Protein AF-A0A357BW23-F1 (afdb_monomer)

Secondary structure (DSSP, 8-state):
-------PPP-HHHHHHHHHHHHHHHHHHHHHHHHHHHHHHHHHHHHHHHHHHHHHHHHHTTS----PPTT-S-EEEEEEEE-TT--EEEEEEEEETTTEEEEEEEEE-TTS-EEEEEEE--SS-EEEEEEEE-TT--EEEEEEEEETTTEEEEEEEEE-TT--EEEEEEE-SSSEEEEEEEEE-TT--EEEEEEEEETTTEEEEEEEEE-TT--EEEEEEE-SSSB-EEEEEEE-TTS-EEEEEEEEETTTEEEEEEEEE-TTS-EEEEEEE--SS-----EEEE-TTSPEEEE--

Nearest PDB structures (foldseek):
  7fh6-assembly1_A  TM=8.958E-01  e=2.322E-15  Cylindrospermum licheniforme UTEX B 2014
  7roo-assembly1_A  TM=8.899E-01  e=2.107E-15  Cylindrospermum licheniforme UTEX B 2014
  7fh7-assembly1_A  TM=8.720E-01  e=2.107E-15  Cylindrospermum licheniforme UTEX B 2014
  7fh8-assembly1_A  TM=8.671E-01  e=3.111E-15  Cylindrospermum licheniforme UTEX B 2014
  7ron-assembly1_A  TM=7.257E-01  e=1.104E-14  Cylindrospermum licheniforme UTEX B 2014

Sequence (297 aa):
MLTTGKIEKLDYKNLIWFYSSHMQAAIKYLMKSMNLILIAFLMITLNISMFFQSLALAQDSAEGVVKKDEGVPWDKPTDVAIDPSGDVYVTGFSYSNATGYDYVTIKYDANGNELWIRRYNNGAGDYAFALTLDSSDNVYVTGFSYSNSTGYDYVTIKYDTDGNELWVNRYNYGDNDRAVDINVDPSGNIYVAGFSYSNSTGYDCVTIKYDTDGNELWVNRYDHGDNDRVVSLAVDSSGNVYVTGFSYSNSTGYSYVTVKYDTYGDELLVNSYDSGENDRADDLGVASSDNICIGNM

Structure (mmCIF, N/CA/C/O backbone):
data_AF-A0A357BW23-F1
#
_entry.id   AF-A0A357BW23-F1
#
loop_
_atom_site.group_PDB
_atom_site.id
_atom_site.type_symbol
_atom_site.label_atom_id
_atom_site.label_alt_id
_atom_site.label_comp_id
_atom_site.label_asym_id
_atom_site.label_entity_id
_atom_site.label_seq_id
_atom_site.pdbx_PDB_ins_code
_atom_site.Cartn_x
_atom_site.Cartn_y
_atom_site.Cartn_z
_atom_site.occupancy
_atom_site.B_iso_or_equiv
_atom_site.auth_seq_id
_atom_site.auth_comp_id
_atom_site.auth_asym_id
_atom_site.auth_atom_id
_atom_site.pdbx_PDB_model_num
ATOM 1 N N . MET A 1 1 ? -30.896 87.637 94.620 1.00 39.16 1 MET A N 1
ATOM 2 C CA . MET A 1 1 ? -31.955 87.410 93.612 1.00 39.16 1 MET A CA 1
ATOM 3 C C . MET A 1 1 ? -31.491 86.278 92.706 1.00 39.16 1 MET A C 1
ATOM 5 O O . MET A 1 1 ? -30.353 86.367 92.281 1.00 39.16 1 MET A O 1
ATOM 9 N N . LEU A 1 2 ? -32.324 85.230 92.558 1.00 37.66 2 LEU A N 1
ATOM 10 C CA . LEU A 1 2 ? -32.436 84.202 91.486 1.00 37.66 2 LEU A CA 1
ATOM 11 C C . LEU A 1 2 ? -31.196 83.993 90.571 1.00 37.66 2 LEU A C 1
ATOM 13 O O . LEU A 1 2 ? -30.697 84.947 90.000 1.00 37.66 2 LEU A O 1
ATOM 17 N N . THR A 1 3 ? -30.668 82.801 90.282 1.00 38.50 3 THR A N 1
ATOM 18 C CA . THR A 1 3 ? -31.199 81.428 90.336 1.00 38.50 3 THR A CA 1
ATOM 19 C C . THR A 1 3 ? -30.040 80.448 90.142 1.00 38.50 3 THR A C 1
ATOM 21 O O . THR A 1 3 ? -29.093 80.720 89.410 1.00 38.50 3 THR A O 1
ATOM 24 N N . THR A 1 4 ? -30.148 79.286 90.772 1.00 48.53 4 THR A N 1
ATOM 25 C CA . THR A 1 4 ? -29.298 78.109 90.593 1.00 48.53 4 THR A CA 1
ATOM 26 C C . THR A 1 4 ? -29.453 77.516 89.185 1.00 48.53 4 THR A C 1
ATOM 28 O O . THR A 1 4 ? -30.494 76.956 88.851 1.00 48.53 4 THR A O 1
ATOM 31 N N . GLY A 1 5 ? -28.409 77.603 88.355 1.00 43.75 5 GLY A N 1
ATOM 32 C CA . GLY A 1 5 ? -28.297 76.840 87.107 1.00 43.75 5 GLY A CA 1
ATOM 33 C C . GLY A 1 5 ? -27.722 75.454 87.393 1.00 43.75 5 GLY A C 1
ATOM 34 O O . GLY A 1 5 ? -26.570 75.335 87.805 1.00 43.75 5 GLY A O 1
ATOM 35 N N . LYS A 1 6 ? -28.534 74.405 87.227 1.00 45.53 6 LYS A N 1
ATOM 36 C CA . LYS A 1 6 ? -28.099 73.005 87.326 1.00 45.53 6 LYS A CA 1
ATOM 37 C C . LYS A 1 6 ? -27.000 72.735 86.293 1.00 45.53 6 LYS A C 1
ATOM 39 O O . LYS A 1 6 ? -27.235 72.875 85.100 1.00 45.53 6 LYS A O 1
ATOM 44 N N . ILE A 1 7 ? -25.831 72.294 86.753 1.00 47.25 7 ILE A N 1
ATOM 45 C CA . ILE A 1 7 ? -24.844 71.625 85.901 1.00 47.25 7 ILE A CA 1
ATOM 46 C C . ILE A 1 7 ? -25.427 70.242 85.602 1.00 47.25 7 ILE A C 1
ATOM 48 O O . ILE A 1 7 ? -25.474 69.383 86.486 1.00 47.25 7 ILE A O 1
ATOM 52 N N . GLU A 1 8 ? -25.952 70.040 84.394 1.00 54.75 8 GLU A N 1
ATOM 53 C CA . GLU A 1 8 ? -26.360 68.711 83.949 1.00 54.75 8 GLU A CA 1
ATOM 54 C C . GLU A 1 8 ? -25.116 67.823 83.886 1.00 54.75 8 GLU A C 1
ATOM 56 O O . GLU A 1 8 ? -24.157 68.097 83.164 1.00 54.75 8 GLU A O 1
ATOM 61 N N . LYS A 1 9 ? -25.106 66.771 84.713 1.00 49.25 9 LYS A N 1
ATOM 62 C CA . LYS A 1 9 ? -24.115 65.700 84.624 1.00 49.25 9 LYS A CA 1
ATOM 63 C C . LYS A 1 9 ? -24.146 65.169 83.194 1.00 49.25 9 LYS A C 1
ATOM 65 O O . LYS A 1 9 ? -25.182 64.664 82.769 1.00 49.25 9 LYS A O 1
ATOM 70 N N . LEU A 1 10 ? -23.015 65.251 82.492 1.00 50.81 10 LEU A N 1
ATOM 71 C CA . LEU A 1 10 ? -22.807 64.525 81.242 1.00 50.81 10 LEU A CA 1
ATOM 72 C C . LEU A 1 10 ? -23.201 63.062 81.467 1.00 50.81 10 LEU A C 1
ATOM 74 O O . LEU A 1 10 ? -22.640 62.380 82.327 1.00 50.81 10 LEU A O 1
ATOM 78 N N . ASP A 1 11 ? -24.212 62.607 80.732 1.00 54.62 11 ASP A N 1
ATOM 79 C CA . ASP A 1 11 ? -24.715 61.247 80.842 1.00 54.62 11 ASP A CA 1
ATOM 80 C C . ASP A 1 11 ? -23.733 60.290 80.157 1.00 54.62 11 ASP A C 1
ATOM 82 O O . ASP A 1 11 ? -23.815 60.001 78.961 1.00 54.62 11 ASP A O 1
ATOM 86 N N . TYR A 1 12 ? -22.763 59.810 80.936 1.00 47.97 12 TYR A N 1
ATOM 87 C CA . TYR A 1 12 ? -21.748 58.857 80.495 1.00 47.97 12 TYR A CA 1
ATOM 88 C C . TYR A 1 12 ? -22.350 57.558 79.928 1.00 47.97 12 TYR A C 1
ATOM 90 O O . TYR A 1 12 ? -21.670 56.869 79.165 1.00 47.97 12 TYR A O 1
ATOM 98 N N . LYS A 1 13 ? -23.621 57.226 80.221 1.00 52.34 13 LYS A N 1
ATOM 99 C CA . LYS A 1 13 ? -24.291 56.072 79.602 1.00 52.34 13 LYS A CA 1
ATOM 100 C C . LYS A 1 13 ? -24.556 56.290 78.113 1.00 52.34 13 LYS A C 1
ATOM 102 O O . LYS A 1 13 ? -24.382 55.348 77.343 1.00 52.34 13 LYS A O 1
ATOM 107 N N . ASN A 1 14 ? -24.885 57.512 77.690 1.00 50.94 14 ASN A N 1
ATOM 108 C CA . ASN A 1 14 ? -25.140 57.813 76.278 1.00 50.94 14 ASN A CA 1
ATOM 109 C C . ASN A 1 14 ? -23.847 57.831 75.448 1.00 50.94 14 ASN A C 1
ATOM 111 O O . ASN A 1 14 ? -23.855 57.400 74.297 1.00 50.94 14 ASN A O 1
ATOM 115 N N . LEU A 1 15 ? -22.715 58.232 76.040 1.00 44.97 15 LEU A N 1
ATOM 116 C CA . LEU A 1 15 ? -21.415 58.225 75.358 1.00 44.97 15 LEU A CA 1
ATOM 117 C C . LEU A 1 15 ? -20.869 56.794 75.171 1.00 44.97 15 LEU A C 1
ATOM 119 O O . LEU A 1 15 ? -20.395 56.449 74.091 1.00 44.97 15 LEU A O 1
ATOM 123 N N . ILE A 1 16 ? -21.003 55.927 76.182 1.00 49.69 16 ILE A N 1
ATOM 124 C CA . ILE A 1 16 ? -20.600 54.509 76.099 1.00 49.69 16 ILE A CA 1
ATOM 125 C C . ILE A 1 16 ? -21.488 53.740 75.107 1.00 49.69 16 ILE A C 1
ATOM 127 O O . ILE A 1 16 ? -20.992 52.913 74.339 1.00 49.69 16 ILE A O 1
ATOM 131 N N . TRP A 1 17 ? -22.789 54.037 75.071 1.00 54.34 17 TRP A N 1
ATOM 132 C CA . TRP A 1 17 ? -23.725 53.422 74.127 1.00 54.34 17 TRP A CA 1
ATOM 133 C C . TRP A 1 17 ? -23.455 53.844 72.672 1.00 54.34 17 TRP A C 1
ATOM 135 O O . TRP A 1 17 ? -23.501 53.010 71.762 1.00 54.34 17 TRP A O 1
ATOM 145 N N . PHE A 1 18 ? -23.083 55.109 72.446 1.00 50.69 18 PHE A N 1
ATOM 146 C CA . PHE A 1 18 ? -22.717 55.618 71.122 1.00 50.69 18 PHE A CA 1
ATOM 147 C C . PHE A 1 18 ? -21.421 54.983 70.584 1.00 50.69 18 PHE A C 1
ATOM 149 O O . PHE A 1 18 ? -21.400 54.519 69.446 1.00 50.69 18 PHE A O 1
ATOM 156 N N . TYR A 1 19 ? -20.365 54.859 71.398 1.00 45.78 19 TYR A N 1
ATOM 157 C CA . TYR A 1 19 ? -19.121 54.193 70.971 1.00 45.78 19 TYR A CA 1
ATOM 158 C C . TYR A 1 19 ? -19.285 52.675 70.790 1.00 45.78 19 TYR A C 1
ATOM 160 O O . TYR A 1 19 ? -18.741 52.109 69.842 1.00 45.78 19 TYR A O 1
ATOM 168 N N . SER A 1 20 ? -20.070 52.015 71.649 1.00 54.28 20 SER A N 1
ATOM 169 C CA . SER A 1 20 ? -20.356 50.577 71.553 1.00 54.28 20 SER A CA 1
ATOM 170 C C . SER A 1 20 ? -21.1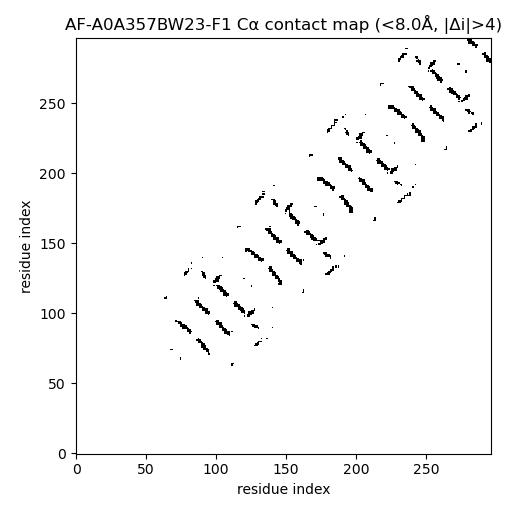21 50.221 70.273 1.00 54.28 20 SER A C 1
ATOM 172 O O . SER A 1 20 ? -20.737 49.300 69.553 1.00 54.28 20 SER A O 1
ATOM 174 N N . SER A 1 21 ? -22.159 50.990 69.932 1.00 56.84 21 SER A N 1
ATOM 175 C CA . SER A 1 21 ? -22.984 50.737 68.742 1.00 56.84 21 SER A CA 1
ATOM 176 C C . SER A 1 21 ? -22.223 50.949 67.428 1.00 56.84 21 SER A C 1
ATOM 178 O O . SER A 1 21 ? -22.344 50.130 66.515 1.00 56.84 21 SER A O 1
ATOM 180 N N . HIS A 1 22 ? -21.374 51.978 67.340 1.00 59.09 22 HIS A N 1
ATOM 181 C CA . HIS A 1 22 ? -20.573 52.241 66.140 1.00 59.09 22 HIS A CA 1
ATOM 182 C C . HIS A 1 22 ? -19.393 51.269 65.993 1.00 59.09 22 HIS A C 1
ATOM 184 O O . HIS A 1 22 ? -19.122 50.826 64.877 1.00 59.09 22 HIS A O 1
ATOM 190 N N . MET A 1 23 ? -18.745 50.846 67.090 1.00 52.53 23 MET A N 1
ATOM 191 C CA . MET A 1 23 ? -17.757 49.758 67.035 1.00 52.53 23 MET A CA 1
ATOM 192 C C . MET A 1 23 ? -18.395 48.432 66.622 1.00 52.53 23 MET A C 1
ATOM 194 O O . MET A 1 23 ? -17.830 47.725 65.796 1.00 52.53 23 MET A O 1
ATOM 198 N N . GLN A 1 24 ? -19.571 48.085 67.154 1.00 52.94 24 GLN A N 1
ATOM 199 C CA . GLN A 1 24 ? -20.257 46.852 66.766 1.00 52.94 24 GLN A CA 1
ATOM 200 C C . GLN A 1 24 ? -20.702 46.878 65.302 1.00 52.94 24 GLN A C 1
ATOM 202 O O . GLN A 1 24 ? -20.615 45.851 64.633 1.00 52.94 24 GLN A O 1
ATOM 207 N N . ALA A 1 25 ? -21.122 48.034 64.778 1.00 58.97 25 ALA A N 1
ATOM 208 C CA . ALA A 1 25 ? -21.429 48.206 63.361 1.00 58.97 25 ALA A CA 1
ATOM 209 C C . ALA A 1 25 ? -20.173 48.102 62.479 1.00 58.97 25 ALA A C 1
ATOM 211 O O . ALA A 1 25 ? -20.210 47.398 61.471 1.00 58.97 25 ALA A O 1
ATOM 212 N N . ALA A 1 26 ? -19.056 48.721 62.880 1.00 52.56 26 ALA A N 1
ATOM 213 C CA . ALA A 1 26 ? -17.776 48.639 62.174 1.00 52.56 26 ALA A CA 1
ATOM 214 C C . ALA A 1 26 ? -17.198 47.215 62.184 1.00 52.56 26 ALA A C 1
ATOM 216 O O . ALA A 1 26 ? -16.761 46.734 61.145 1.00 52.56 26 ALA A O 1
ATOM 217 N N . ILE A 1 27 ? -17.281 46.502 63.313 1.00 52.53 27 ILE A N 1
ATOM 218 C CA . ILE A 1 27 ? -16.888 45.091 63.438 1.00 52.53 27 ILE A CA 1
ATOM 219 C C . ILE A 1 27 ? -17.813 44.200 62.601 1.00 52.53 27 ILE A C 1
ATOM 221 O O . ILE A 1 27 ? -17.321 43.337 61.888 1.00 52.53 27 ILE A O 1
ATOM 225 N N . LYS A 1 28 ? -19.134 44.437 62.577 1.00 57.00 28 LYS A N 1
ATOM 226 C CA . LYS A 1 28 ? -20.051 43.721 61.666 1.00 57.00 28 LYS A CA 1
ATOM 227 C C . LYS A 1 28 ? -19.724 43.978 60.197 1.00 57.00 28 LYS A C 1
ATOM 229 O O . LYS A 1 28 ? -19.821 43.052 59.398 1.00 57.00 28 LYS A O 1
ATOM 234 N N . TYR A 1 29 ? -19.349 45.205 59.836 1.00 59.12 29 TYR A N 1
ATOM 235 C CA . TYR A 1 29 ? -18.956 45.557 58.470 1.00 59.12 29 TYR A CA 1
ATOM 236 C C . TYR A 1 29 ? -17.618 44.918 58.082 1.00 59.12 29 TYR A C 1
ATOM 238 O O . TYR A 1 29 ? -17.533 44.343 57.002 1.00 59.12 29 TYR A O 1
ATOM 246 N N . LEU A 1 30 ? -16.625 44.939 58.978 1.00 50.25 30 LEU A N 1
ATOM 247 C CA . LEU A 1 30 ? -15.332 44.260 58.830 1.00 50.25 30 LEU A CA 1
ATOM 248 C C . LEU A 1 30 ? -15.492 42.734 58.757 1.00 50.25 30 LEU A C 1
ATOM 250 O O . LEU A 1 30 ? -14.886 42.100 57.906 1.00 50.25 30 LEU A O 1
ATOM 254 N N . MET A 1 31 ? -16.368 42.133 59.566 1.00 56.56 31 MET A N 1
ATOM 255 C CA . MET A 1 31 ? -16.665 40.694 59.511 1.00 56.56 31 MET A CA 1
ATOM 256 C C . MET A 1 31 ? -17.447 40.308 58.243 1.00 56.56 31 MET A C 1
ATOM 258 O O . MET A 1 31 ? -17.230 39.233 57.687 1.00 56.56 31 MET A O 1
ATOM 262 N N . LYS A 1 32 ? -18.332 41.181 57.739 1.00 58.66 32 LYS A N 1
ATOM 263 C CA . LYS A 1 32 ? -19.089 40.956 56.495 1.00 58.66 32 LYS A CA 1
ATOM 264 C C . LYS A 1 32 ? -18.217 41.146 55.246 1.00 58.66 32 LYS A C 1
ATOM 266 O O . LYS A 1 32 ? -18.378 40.390 54.292 1.00 58.66 32 LYS A O 1
ATOM 271 N N . SER A 1 33 ? -17.282 42.101 55.255 1.00 56.25 33 SER A N 1
ATOM 272 C CA . SER A 1 33 ? -16.314 42.304 54.168 1.00 56.25 33 SER A CA 1
ATOM 273 C C . SER A 1 33 ? -15.211 41.242 54.166 1.00 56.25 33 SER A C 1
ATOM 275 O O . SER A 1 33 ? -14.854 40.764 53.093 1.00 56.25 33 SER A O 1
ATOM 277 N N . MET A 1 34 ? -14.746 40.786 55.337 1.00 57.16 34 MET A N 1
ATOM 278 C CA . MET A 1 34 ? -13.832 39.643 55.454 1.00 57.16 34 MET A CA 1
ATOM 279 C C . MET A 1 34 ? -14.461 38.354 54.920 1.00 57.16 34 MET A C 1
ATOM 281 O O . MET A 1 34 ? -13.786 37.622 54.207 1.00 57.16 34 MET A O 1
ATOM 285 N N . ASN A 1 35 ? -15.751 38.103 55.175 1.00 65.88 35 ASN A N 1
ATOM 286 C CA . ASN A 1 35 ? -16.444 36.953 54.586 1.00 65.88 35 ASN A CA 1
ATOM 287 C C . ASN A 1 35 ? -16.537 37.044 53.060 1.00 65.88 35 ASN A C 1
ATOM 289 O O . ASN A 1 35 ? -16.396 36.030 52.390 1.00 65.88 35 ASN A O 1
ATOM 293 N N . LEU A 1 36 ? -16.741 38.235 52.494 1.00 63.28 36 LEU A N 1
ATOM 294 C CA . LEU A 1 36 ? -16.850 38.390 51.042 1.00 63.28 36 LEU A CA 1
ATOM 295 C C . LEU A 1 36 ? -15.488 38.238 50.348 1.00 63.28 36 LEU A C 1
ATOM 297 O O . LEU A 1 36 ? -15.401 37.575 49.320 1.00 63.28 36 LEU A O 1
ATOM 301 N N . ILE A 1 37 ? -14.417 38.765 50.951 1.00 69.62 37 ILE A N 1
ATOM 302 C CA . ILE A 1 37 ? -13.038 38.563 50.480 1.00 69.62 37 ILE A CA 1
ATOM 303 C C . ILE A 1 37 ? -12.631 37.092 50.616 1.00 69.62 37 ILE A C 1
ATOM 305 O O . ILE A 1 37 ? -12.040 36.542 49.693 1.00 69.62 37 ILE A O 1
ATOM 309 N N . LEU A 1 38 ? -12.989 36.431 51.721 1.00 67.94 38 LEU A N 1
ATOM 310 C CA . LEU A 1 38 ? -12.698 35.014 51.935 1.00 67.94 38 LEU A CA 1
ATOM 311 C C . LEU A 1 38 ? -13.468 34.120 50.951 1.00 67.94 38 LEU A C 1
ATOM 313 O O . LEU A 1 38 ? -12.887 33.187 50.412 1.00 67.94 38 LEU A O 1
ATOM 317 N N . ILE A 1 39 ? -14.738 34.430 50.660 1.00 67.88 39 ILE A N 1
ATOM 318 C CA . ILE A 1 39 ? -15.544 33.723 49.649 1.00 67.88 39 ILE A CA 1
ATOM 319 C C . ILE A 1 39 ? -14.984 33.959 48.243 1.00 67.88 39 ILE A C 1
ATOM 321 O O . ILE A 1 39 ? -14.874 33.011 47.474 1.00 67.88 39 ILE A O 1
ATOM 325 N N . ALA A 1 40 ? -14.594 35.191 47.903 1.00 65.56 40 ALA A N 1
ATOM 326 C CA . ALA A 1 40 ? -13.974 35.492 46.614 1.00 65.56 40 ALA A CA 1
ATOM 327 C C . ALA A 1 40 ? -12.627 34.771 46.456 1.00 65.56 40 ALA A C 1
ATOM 329 O O . ALA A 1 40 ? -12.368 34.192 45.406 1.00 65.56 40 ALA A O 1
ATOM 330 N N . PHE A 1 41 ? -11.805 34.738 47.508 1.00 74.00 41 PHE A N 1
ATOM 331 C CA . PHE A 1 41 ? -10.549 33.992 47.518 1.00 74.00 41 PHE A CA 1
ATOM 332 C C . PHE A 1 41 ? -10.792 32.487 47.379 1.00 74.00 41 PHE A C 1
ATOM 334 O O . PHE A 1 41 ? -10.147 31.857 46.553 1.00 74.00 41 PHE A O 1
ATOM 341 N N . LEU A 1 42 ? -11.771 31.927 48.101 1.00 66.69 42 LEU A N 1
ATOM 342 C CA . LEU A 1 42 ? -12.151 30.516 47.995 1.00 66.69 42 LEU A CA 1
ATOM 343 C C . LEU A 1 42 ? -12.676 30.169 46.594 1.00 66.69 42 LEU A C 1
ATOM 345 O O . LEU A 1 42 ? -12.349 29.119 46.062 1.00 66.69 42 LEU A O 1
ATOM 349 N N . MET A 1 43 ? -13.457 31.054 45.972 1.00 69.19 43 MET A N 1
ATOM 350 C CA . MET A 1 43 ? -13.944 30.879 44.601 1.00 69.19 43 MET A CA 1
ATOM 351 C C . MET A 1 43 ? -12.796 30.947 43.592 1.00 69.19 43 MET A C 1
ATOM 353 O O . MET A 1 43 ? -12.749 30.137 42.673 1.00 69.19 43 MET A O 1
ATOM 357 N N . ILE A 1 44 ? -11.850 31.875 43.759 1.00 72.62 44 ILE A N 1
ATOM 358 C CA . ILE A 1 44 ? -10.666 31.980 42.897 1.00 72.62 44 ILE A CA 1
ATOM 359 C C . ILE A 1 44 ? -9.793 30.732 43.044 1.00 72.62 44 ILE A C 1
ATOM 361 O O . ILE A 1 44 ? -9.396 30.157 42.035 1.00 72.62 44 ILE A O 1
ATOM 365 N N . THR A 1 45 ? -9.538 30.263 44.268 1.00 69.94 45 THR A N 1
ATOM 366 C CA . THR A 1 45 ? -8.753 29.041 44.477 1.00 69.94 45 THR A CA 1
ATOM 367 C C . THR A 1 45 ? -9.474 27.800 43.961 1.00 69.94 45 THR A C 1
ATOM 369 O O . THR A 1 45 ? -8.812 26.941 43.387 1.00 69.94 45 THR A O 1
ATOM 372 N N . LEU A 1 46 ? -10.807 27.718 44.068 1.00 65.94 46 LEU A N 1
ATOM 373 C CA . LEU A 1 46 ? -11.586 26.623 43.481 1.00 65.94 46 LEU A CA 1
ATOM 374 C C . LEU A 1 46 ? -11.509 26.635 41.948 1.00 65.94 46 LEU A C 1
ATOM 376 O O . LEU A 1 46 ? -11.258 25.599 41.349 1.00 65.94 46 LEU A O 1
ATOM 380 N N . ASN A 1 47 ? -11.660 27.803 41.313 1.00 69.69 47 ASN A N 1
ATOM 381 C CA . ASN A 1 47 ? -11.575 27.935 39.854 1.00 69.69 47 ASN A CA 1
ATOM 382 C C . ASN A 1 47 ? -10.166 27.625 39.334 1.00 69.69 47 ASN A C 1
ATOM 384 O O . ASN A 1 47 ? -10.021 26.917 38.344 1.00 69.69 47 ASN A O 1
ATOM 388 N N . ILE A 1 48 ? -9.127 28.102 40.023 1.00 67.81 48 ILE A N 1
ATOM 389 C CA . ILE A 1 48 ? -7.732 27.795 39.688 1.00 67.81 48 ILE A CA 1
ATOM 390 C C . ILE A 1 48 ? -7.452 26.297 39.889 1.00 67.81 48 ILE A C 1
ATOM 392 O O . ILE A 1 48 ? -6.833 25.674 39.034 1.00 67.81 48 ILE A O 1
ATOM 396 N N . SER A 1 49 ? -7.955 25.693 40.970 1.00 70.25 49 SER A N 1
ATOM 397 C CA . SER A 1 49 ? -7.835 24.252 41.226 1.00 70.25 49 SER A CA 1
ATOM 398 C C . SER A 1 49 ? -8.539 23.413 40.158 1.00 70.25 49 SER A C 1
ATOM 400 O O . SER A 1 49 ? -7.975 22.425 39.701 1.00 70.25 49 SER A O 1
ATOM 402 N N . MET A 1 50 ? -9.751 23.794 39.749 1.00 64.94 50 MET A N 1
ATOM 403 C CA . MET A 1 50 ? -10.486 23.107 38.683 1.00 64.94 50 MET A CA 1
ATOM 404 C C . MET A 1 50 ? -9.794 23.281 37.327 1.00 64.94 50 MET A C 1
ATOM 406 O O . MET A 1 50 ? -9.717 22.323 36.565 1.00 64.94 50 MET A O 1
ATOM 410 N N . PHE A 1 51 ? -9.217 24.456 37.055 1.00 69.88 51 PHE A N 1
ATOM 411 C CA . PHE A 1 51 ? -8.427 24.704 35.848 1.00 69.88 51 PHE A CA 1
ATOM 412 C C . PHE A 1 51 ? -7.159 23.837 35.807 1.00 69.88 51 PHE A C 1
ATOM 414 O O . PHE A 1 51 ? -6.888 23.189 34.797 1.00 69.88 51 PHE A O 1
ATOM 421 N N . PHE A 1 52 ? -6.422 23.735 36.918 1.00 63.44 52 PHE A N 1
ATOM 422 C CA . PHE A 1 52 ? -5.257 22.849 37.008 1.00 63.44 52 PHE A CA 1
ATOM 423 C C . PHE A 1 52 ? -5.630 21.363 36.981 1.00 63.44 52 PHE A C 1
ATOM 425 O O . PHE A 1 52 ? -4.882 20.586 36.403 1.00 63.44 52 PHE A O 1
ATOM 432 N N . GLN A 1 53 ? -6.782 20.958 37.527 1.00 59.44 53 GLN A N 1
ATOM 433 C CA . GLN A 1 53 ? -7.291 19.591 37.358 1.00 59.44 53 GLN A CA 1
ATOM 434 C C . GLN A 1 53 ? -7.637 19.294 35.896 1.00 59.44 53 GLN A C 1
ATOM 436 O O . GLN A 1 53 ? -7.252 18.243 35.397 1.00 59.44 53 GLN A O 1
ATOM 441 N N . SER A 1 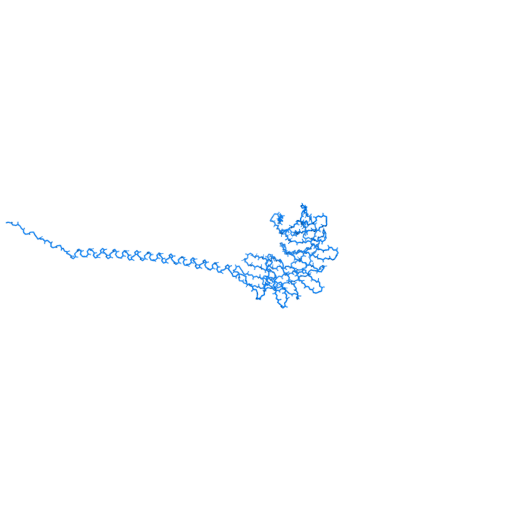54 ? -8.298 20.215 35.186 1.00 56.91 54 SER A N 1
ATOM 442 C CA . SER A 1 54 ? -8.591 20.029 33.758 1.00 56.91 54 SER A CA 1
ATOM 443 C C . SER A 1 54 ? -7.330 20.002 32.893 1.00 56.91 54 SER A C 1
ATOM 445 O O . SER A 1 54 ? -7.261 19.228 31.946 1.00 56.91 54 SER A O 1
ATOM 447 N N . LEU A 1 55 ? -6.315 20.797 33.244 1.00 47.53 55 LEU A N 1
ATOM 448 C CA . LEU A 1 55 ? -5.037 20.821 32.537 1.00 47.53 55 LEU A CA 1
ATOM 449 C C . LEU A 1 55 ? -4.205 19.564 32.831 1.00 47.53 55 LEU A C 1
ATOM 451 O O . LEU A 1 55 ? -3.587 19.027 31.922 1.00 47.53 55 LEU A O 1
ATOM 455 N N . ALA A 1 56 ? -4.237 19.060 34.069 1.00 47.94 56 ALA A N 1
ATOM 456 C CA . ALA A 1 56 ? -3.598 17.799 34.436 1.00 47.94 56 ALA A CA 1
ATOM 457 C C . ALA A 1 56 ? -4.249 16.606 33.721 1.00 47.94 56 ALA A C 1
ATOM 459 O O . ALA A 1 56 ? -3.532 15.763 33.201 1.00 47.94 56 ALA A O 1
ATOM 460 N N . LEU A 1 57 ? -5.584 16.569 33.619 1.00 43.22 57 LEU A N 1
ATOM 461 C CA . LEU A 1 57 ? -6.294 15.537 32.853 1.00 43.22 57 LEU A CA 1
ATOM 462 C C . LEU A 1 57 ? -6.000 15.618 31.345 1.00 43.22 57 LEU A C 1
ATOM 464 O O . LEU A 1 57 ? -5.874 14.584 30.703 1.00 43.22 57 LEU A O 1
ATOM 468 N N . ALA A 1 58 ? -5.847 16.825 30.788 1.00 45.69 58 ALA A N 1
ATOM 469 C CA . ALA A 1 58 ? -5.470 17.014 29.384 1.00 45.69 58 ALA A CA 1
ATOM 470 C C . ALA A 1 58 ? -3.997 16.656 29.096 1.00 45.69 58 ALA A C 1
ATOM 472 O O . ALA A 1 58 ? -3.655 16.280 27.976 1.00 45.69 58 ALA A O 1
ATOM 473 N N . GLN A 1 59 ? -3.119 16.781 30.094 1.00 35.19 59 GLN A N 1
ATOM 474 C CA . GLN A 1 59 ? -1.705 16.425 29.977 1.00 35.19 59 GLN A CA 1
ATOM 475 C C . GLN A 1 59 ? -1.472 14.916 30.168 1.00 35.19 59 GLN A C 1
ATOM 477 O O . GLN A 1 59 ? -0.627 14.352 29.482 1.00 35.19 59 GLN A O 1
ATOM 482 N N . ASP A 1 60 ? -2.266 14.253 31.015 1.00 41.50 60 ASP A N 1
ATOM 483 C CA . ASP A 1 60 ? -2.218 12.796 31.234 1.00 41.50 60 ASP A CA 1
ATOM 484 C C . ASP A 1 60 ? -2.791 12.006 30.035 1.00 41.50 60 ASP A C 1
ATOM 486 O O . ASP A 1 60 ? -2.348 10.900 29.739 1.00 41.50 60 ASP A O 1
ATOM 490 N N . SER A 1 61 ? -3.710 12.596 29.254 1.00 44.75 61 SER A N 1
ATOM 491 C CA . SER A 1 61 ? -4.199 11.993 28.000 1.00 44.75 61 SER A CA 1
ATOM 492 C C . SER A 1 61 ? -3.195 12.043 26.840 1.00 44.75 61 SER A C 1
ATOM 494 O O . SER A 1 61 ? -3.371 11.332 25.856 1.00 44.75 61 SER A O 1
ATOM 496 N N . ALA A 1 62 ? -2.149 12.875 26.921 1.00 39.44 62 ALA A N 1
ATOM 497 C CA . ALA A 1 62 ? -1.162 13.015 25.847 1.00 39.44 62 ALA A CA 1
ATOM 498 C C . ALA A 1 62 ? -0.024 11.975 25.917 1.00 39.44 62 ALA A C 1
ATOM 500 O O . ALA A 1 62 ? 0.667 11.766 24.923 1.00 39.44 62 ALA A O 1
ATOM 501 N N . GLU A 1 63 ? 0.169 11.297 27.056 1.00 42.09 63 GLU A N 1
ATOM 502 C CA . GLU A 1 63 ? 1.259 10.322 27.257 1.00 42.09 63 GLU A CA 1
ATOM 503 C C . GLU A 1 63 ? 0.826 8.845 27.091 1.00 42.09 63 GLU A C 1
ATOM 505 O O . GLU A 1 63 ? 1.634 7.938 27.286 1.00 42.09 63 GLU A O 1
ATOM 510 N N . GLY A 1 64 ? -0.422 8.569 26.690 1.00 41.41 64 GLY A N 1
ATOM 511 C CA . GLY A 1 64 ? -1.047 7.249 26.872 1.00 41.41 64 GLY A CA 1
ATOM 512 C C . GLY A 1 64 ? -1.403 6.399 25.643 1.00 41.41 64 GLY A C 1
ATOM 513 O O . GLY A 1 64 ? -2.162 5.454 25.824 1.00 41.41 64 GLY A O 1
ATOM 514 N N . VAL A 1 65 ? -0.925 6.678 24.421 1.00 46.88 65 VAL A N 1
ATOM 515 C CA . VAL A 1 65 ? -1.429 5.960 23.214 1.00 46.88 65 VAL A CA 1
ATOM 516 C C . VAL A 1 65 ? -0.459 4.916 22.638 1.00 46.88 65 VAL A C 1
ATOM 518 O O . VAL A 1 65 ? -0.872 4.032 21.895 1.00 46.88 65 VAL A O 1
ATOM 521 N N . VAL A 1 66 ? 0.824 4.912 23.020 1.00 44.72 66 VAL A N 1
ATOM 522 C CA . VAL A 1 66 ? 1.753 3.862 22.557 1.00 44.72 66 VAL A CA 1
ATOM 523 C C . VAL A 1 66 ? 1.730 2.686 23.531 1.00 44.72 66 VAL A C 1
ATOM 525 O O . VAL A 1 66 ? 2.621 2.528 24.369 1.00 44.72 66 VAL A O 1
ATOM 528 N N . LYS A 1 67 ? 0.704 1.839 23.427 1.00 52.47 67 LYS A N 1
ATOM 529 C CA . LYS A 1 67 ? 0.764 0.499 24.015 1.00 52.47 67 LYS A CA 1
ATOM 530 C C . LYS A 1 67 ? 1.802 -0.311 23.236 1.00 52.47 67 LYS A C 1
ATOM 532 O O . LYS A 1 67 ? 1.555 -0.727 22.111 1.00 52.47 67 LYS A O 1
ATOM 537 N N . LYS A 1 68 ? 2.989 -0.496 23.819 1.00 51.91 68 LYS A N 1
ATOM 538 C CA . LYS A 1 68 ? 3.926 -1.524 23.350 1.00 51.91 68 LYS A CA 1
ATOM 539 C C . LYS A 1 68 ? 3.281 -2.884 23.571 1.00 51.91 68 LYS A C 1
ATOM 541 O O . LYS A 1 68 ? 2.856 -3.152 24.697 1.00 51.91 68 LYS A O 1
ATOM 546 N N . ASP A 1 69 ? 3.245 -3.717 22.537 1.00 55.66 69 ASP A N 1
ATOM 547 C CA . ASP A 1 69 ? 2.991 -5.132 22.763 1.00 55.66 69 ASP A CA 1
ATOM 548 C C . ASP A 1 69 ? 4.209 -5.725 23.493 1.00 55.66 69 ASP A C 1
ATOM 550 O O . ASP A 1 69 ? 5.324 -5.190 23.470 1.00 55.66 69 ASP A O 1
ATOM 554 N N . GLU A 1 70 ? 3.971 -6.746 24.293 1.00 52.47 70 GLU A N 1
ATOM 555 C CA . GLU A 1 70 ? 4.818 -7.094 25.423 1.00 52.47 70 GLU A CA 1
ATOM 556 C C . GLU A 1 70 ? 6.276 -7.446 25.045 1.00 52.47 70 GLU A C 1
ATOM 558 O O . GLU A 1 70 ? 6.582 -8.478 24.453 1.00 52.47 70 GLU A O 1
ATOM 563 N N . GLY A 1 71 ? 7.227 -6.638 25.527 1.00 52.41 71 GLY A N 1
ATOM 564 C CA . GLY A 1 71 ? 8.532 -7.136 25.983 1.00 52.41 71 GLY A CA 1
ATOM 565 C C . GLY A 1 71 ? 9.626 -7.413 24.945 1.00 52.41 71 GLY A C 1
ATOM 566 O O . GLY A 1 71 ? 10.692 -7.888 25.346 1.00 52.41 71 GLY A O 1
ATOM 567 N N . VAL A 1 72 ? 9.447 -7.087 23.663 1.00 56.44 72 VAL A N 1
ATOM 568 C CA . VAL A 1 72 ? 10.498 -7.236 22.636 1.00 56.44 72 VAL A CA 1
ATOM 569 C C . VAL A 1 72 ? 10.770 -5.929 21.878 1.00 56.44 72 VAL A C 1
ATOM 571 O O . VAL A 1 72 ? 9.874 -5.109 21.717 1.00 56.44 72 VAL A O 1
ATOM 574 N N . PRO A 1 73 ? 12.025 -5.647 21.466 1.00 63.19 73 PRO A N 1
ATOM 575 C CA . PRO A 1 73 ? 12.439 -4.280 21.122 1.00 63.19 73 PRO A CA 1
ATOM 576 C C . PRO A 1 73 ? 11.999 -3.772 19.741 1.00 63.19 73 PRO A C 1
ATOM 578 O O . PRO A 1 73 ? 12.375 -2.656 19.387 1.00 63.19 73 PRO A O 1
ATOM 581 N N . TRP A 1 74 ? 11.283 -4.570 18.943 1.00 77.75 74 TRP A N 1
ATOM 582 C CA . TRP A 1 74 ? 11.133 -4.329 17.504 1.00 77.75 74 TRP A CA 1
ATOM 583 C C . TRP A 1 74 ? 9.671 -4.330 17.056 1.00 77.75 74 TRP A C 1
ATOM 585 O O . TRP A 1 74 ? 9.255 -5.192 16.285 1.00 77.75 74 TRP A O 1
ATOM 595 N N . ASP A 1 75 ? 8.934 -3.320 17.506 1.00 87.31 75 ASP A N 1
ATOM 596 C CA . ASP A 1 75 ? 7.654 -2.927 16.920 1.00 87.31 75 ASP A CA 1
ATOM 597 C C . ASP A 1 75 ? 7.866 -1.636 16.135 1.00 87.31 75 ASP A C 1
ATOM 599 O O . ASP A 1 75 ? 8.470 -0.683 16.644 1.00 87.31 75 ASP A O 1
ATOM 603 N N . LYS A 1 76 ? 7.397 -1.600 14.889 1.00 91.88 76 LYS A N 1
ATOM 604 C CA . LYS A 1 76 ? 7.516 -0.419 14.038 1.00 91.88 76 LYS A CA 1
ATOM 605 C C . LYS A 1 76 ? 6.185 -0.143 13.338 1.00 91.88 76 LYS A C 1
ATOM 607 O O . LYS A 1 76 ? 5.829 -0.918 12.451 1.00 91.88 76 LYS A O 1
ATOM 612 N N . PRO A 1 77 ? 5.481 0.952 13.684 1.00 95.12 77 PRO A N 1
ATOM 613 C CA . PRO A 1 77 ? 4.394 1.441 12.851 1.00 95.12 77 PRO A CA 1
ATOM 614 C C . PRO A 1 77 ? 4.971 1.987 11.542 1.00 95.12 77 PRO A C 1
ATOM 616 O O . PRO A 1 77 ? 6.057 2.580 11.530 1.00 95.12 77 PRO A O 1
ATOM 619 N N . THR A 1 78 ? 4.259 1.772 10.446 1.00 96.19 78 THR A N 1
ATOM 620 C CA . THR A 1 78 ? 4.657 2.234 9.112 1.00 96.19 78 THR A CA 1
ATOM 621 C C . THR A 1 78 ? 3.645 3.185 8.501 1.00 96.19 78 THR A C 1
ATOM 623 O O . THR A 1 78 ? 4.065 4.041 7.732 1.00 96.19 78 THR A O 1
ATOM 626 N N . ASP A 1 79 ? 2.367 3.082 8.878 1.00 97.94 79 ASP A N 1
ATOM 627 C CA . ASP A 1 79 ? 1.313 3.938 8.339 1.00 97.94 79 ASP A CA 1
ATOM 628 C C . ASP A 1 79 ? 0.133 4.112 9.307 1.00 97.94 79 ASP A C 1
ATOM 630 O O . ASP A 1 79 ? -0.052 3.316 10.239 1.00 97.94 79 ASP A O 1
ATOM 634 N N . VAL A 1 80 ? -0.643 5.175 9.092 1.00 97.81 80 VAL A N 1
ATOM 635 C CA . VAL A 1 80 ? -1.801 5.563 9.895 1.00 97.81 80 VAL A CA 1
ATOM 636 C C . VAL A 1 80 ? -2.906 6.173 9.029 1.00 97.81 80 VAL A C 1
ATOM 638 O O . VAL A 1 80 ? -2.652 7.055 8.215 1.00 97.81 80 VAL A O 1
ATOM 641 N N . ALA A 1 81 ? -4.156 5.786 9.281 1.00 97.31 81 ALA A N 1
ATOM 642 C CA . ALA A 1 81 ? -5.337 6.463 8.746 1.00 97.31 81 ALA A CA 1
ATOM 643 C C . ALA A 1 81 ? -6.327 6.799 9.859 1.00 97.31 81 ALA A C 1
ATOM 645 O O . ALA A 1 81 ? -6.275 6.245 10.959 1.00 97.31 81 ALA A O 1
ATOM 646 N N . ILE A 1 82 ? -7.228 7.732 9.567 1.00 97.38 82 ILE A N 1
ATOM 647 C CA . ILE A 1 82 ? -8.259 8.196 10.492 1.00 97.38 82 ILE A CA 1
ATOM 648 C C . ILE A 1 82 ? -9.582 8.214 9.733 1.00 97.38 82 ILE A C 1
ATOM 650 O O . ILE A 1 82 ? -9.647 8.777 8.638 1.00 97.38 82 ILE A O 1
ATOM 654 N N . ASP A 1 83 ? -10.620 7.610 10.305 1.00 96.88 83 ASP A N 1
ATOM 655 C CA . ASP A 1 83 ? -11.963 7.650 9.721 1.00 96.88 83 ASP A CA 1
ATOM 656 C C . ASP A 1 83 ? -12.731 8.934 10.110 1.00 96.88 83 ASP A C 1
ATOM 658 O O . ASP A 1 83 ? -12.288 9.708 10.968 1.00 96.88 83 ASP A O 1
ATOM 662 N N . PRO A 1 84 ? -13.901 9.217 9.504 1.00 96.12 84 PRO A N 1
ATOM 663 C CA . PRO A 1 84 ? -14.683 10.411 9.830 1.00 96.12 84 PRO A CA 1
ATOM 664 C C . PRO A 1 84 ? -15.201 10.479 11.276 1.00 96.12 84 PRO A C 1
ATOM 666 O O . PRO A 1 84 ? -15.582 11.563 11.726 1.00 96.12 84 PRO A O 1
ATOM 669 N N . SER A 1 85 ? -15.240 9.352 11.997 1.00 96.38 85 SER A N 1
ATOM 670 C CA . SER A 1 85 ? -15.611 9.298 13.41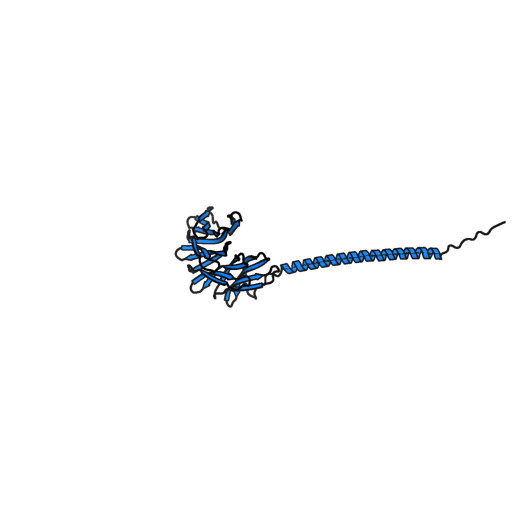8 1.00 96.38 85 SER A CA 1
ATOM 671 C C . SER A 1 85 ? -14.442 9.669 14.335 1.00 96.38 85 SER A C 1
ATOM 673 O O . SER A 1 85 ? -14.651 9.946 15.518 1.00 96.38 85 SER A O 1
ATOM 675 N N . GLY A 1 86 ? -13.230 9.747 13.779 1.00 96.44 86 GLY A N 1
ATOM 676 C CA . GLY A 1 86 ? -11.995 10.013 14.500 1.00 96.44 86 GLY A CA 1
ATOM 677 C C . GLY A 1 86 ? -11.322 8.752 15.032 1.00 96.44 86 GLY A C 1
ATOM 678 O O . GLY A 1 86 ? -10.365 8.887 15.795 1.00 96.44 86 GLY A O 1
ATOM 679 N N . ASP A 1 87 ? -11.786 7.557 14.655 1.00 97.62 87 ASP A N 1
ATOM 680 C CA . ASP A 1 87 ? -11.080 6.329 15.008 1.00 97.62 87 ASP A CA 1
ATOM 681 C C . ASP A 1 87 ? -9.776 6.254 14.201 1.00 97.62 87 ASP A C 1
ATOM 683 O O . ASP A 1 87 ? -9.719 6.622 13.024 1.00 97.62 87 ASP A O 1
ATOM 687 N N . VAL A 1 88 ? -8.712 5.786 14.850 1.00 98.19 88 VAL A N 1
ATOM 688 C CA . VAL A 1 88 ? -7.349 5.764 14.310 1.00 98.19 88 VAL A CA 1
ATOM 689 C C . VAL A 1 88 ? -6.942 4.331 14.005 1.00 98.19 88 VAL A C 1
ATOM 691 O O . VAL A 1 88 ? -7.002 3.463 14.873 1.00 98.19 88 VAL A O 1
ATOM 694 N N . TYR A 1 89 ? -6.455 4.098 12.795 1.00 98.31 89 TYR A N 1
ATOM 695 C CA . TYR A 1 89 ? -5.977 2.808 12.314 1.00 98.31 89 TYR A CA 1
ATOM 696 C C . TYR A 1 89 ? -4.474 2.913 12.115 1.00 98.31 89 TYR A C 1
ATOM 698 O O . TYR A 1 89 ? -4.018 3.801 11.405 1.00 98.31 89 TYR A O 1
ATOM 706 N N . VAL A 1 90 ? -3.700 2.030 12.736 1.00 98.19 90 VAL A N 1
ATOM 707 C CA . VAL A 1 90 ? -2.236 2.003 12.632 1.00 98.19 90 VAL A CA 1
ATOM 708 C C . VAL A 1 90 ? -1.817 0.639 12.119 1.00 98.19 90 VAL A C 1
ATOM 710 O O . VAL A 1 90 ? -2.251 -0.371 12.670 1.00 98.19 90 VAL A O 1
ATOM 713 N N . THR A 1 91 ? -0.948 0.598 11.111 1.00 98.19 91 THR A N 1
ATOM 714 C CA . THR A 1 91 ? -0.330 -0.647 10.645 1.00 98.19 91 THR A CA 1
ATOM 715 C C . THR A 1 91 ? 1.182 -0.618 10.803 1.00 98.19 91 THR A C 1
ATOM 717 O O . THR A 1 91 ? 1.800 0.436 10.972 1.00 98.19 91 THR A O 1
ATOM 720 N N . GLY A 1 92 ? 1.786 -1.794 10.744 1.00 96.81 92 GLY A N 1
ATOM 721 C CA . GLY A 1 92 ? 3.222 -1.978 10.728 1.00 96.81 92 GLY A CA 1
ATOM 722 C C . GLY A 1 92 ? 3.572 -3.426 11.003 1.00 96.81 92 GLY A C 1
ATOM 723 O O . GLY A 1 92 ? 2.838 -4.344 10.635 1.00 96.81 92 GLY A O 1
ATOM 724 N N . PHE A 1 93 ? 4.696 -3.640 11.671 1.00 93.94 93 PHE A N 1
ATOM 725 C CA . PHE A 1 93 ? 5.144 -4.982 12.008 1.00 93.94 93 PHE A CA 1
ATOM 726 C C . PHE A 1 93 ? 5.729 -5.065 13.409 1.00 93.94 93 PHE A C 1
ATOM 728 O O . PHE A 1 93 ? 6.274 -4.096 13.944 1.00 93.94 93 PHE A O 1
ATOM 735 N N . SER A 1 94 ? 5.618 -6.250 13.994 1.00 91.50 94 SER A N 1
ATOM 736 C CA . SER A 1 94 ? 6.028 -6.547 15.363 1.00 91.50 94 SER A CA 1
ATOM 737 C C . SER A 1 94 ? 6.794 -7.854 15.384 1.00 91.50 94 SER A C 1
ATOM 739 O O . SER A 1 94 ? 6.377 -8.836 14.775 1.00 91.50 94 SER A O 1
ATOM 741 N N . TYR A 1 95 ? 7.939 -7.856 16.055 1.00 88.75 95 TYR A N 1
ATOM 742 C CA . TYR A 1 95 ? 8.774 -9.041 16.188 1.00 88.75 95 TYR A CA 1
ATOM 743 C C . TYR A 1 95 ? 8.372 -9.866 17.403 1.00 88.75 95 TYR A C 1
ATOM 745 O O . TYR A 1 95 ? 8.279 -9.327 18.498 1.00 88.75 95 TYR A O 1
ATOM 753 N N . SER A 1 96 ? 8.307 -11.187 17.264 1.00 84.50 96 SER A N 1
ATOM 754 C CA . SER A 1 96 ? 8.319 -12.121 18.386 1.00 84.50 96 SER A CA 1
ATOM 755 C C . SER A 1 96 ? 9.356 -13.227 18.173 1.00 84.50 96 SER A C 1
ATOM 757 O O . SER A 1 96 ? 9.685 -13.605 17.051 1.00 84.50 96 SER A O 1
ATOM 759 N N . ASN A 1 97 ? 9.853 -13.814 19.265 1.00 82.62 97 ASN A N 1
ATOM 760 C CA . ASN A 1 97 ? 10.759 -14.967 19.170 1.00 82.62 97 ASN A CA 1
ATOM 761 C C . ASN A 1 97 ? 10.077 -16.230 18.619 1.00 82.62 97 ASN A C 1
ATOM 763 O O . ASN A 1 97 ? 10.772 -17.147 18.190 1.00 82.62 97 ASN A O 1
ATOM 767 N N . ALA A 1 98 ? 8.746 -16.314 18.693 1.00 83.31 98 ALA A N 1
ATOM 768 C CA . ALA A 1 98 ? 8.001 -17.488 18.249 1.00 83.31 98 ALA A CA 1
ATOM 769 C C . ALA A 1 98 ? 7.718 -17.455 16.742 1.00 83.31 98 ALA A C 1
ATOM 771 O O . ALA A 1 98 ? 7.668 -18.508 16.112 1.00 83.31 98 ALA A O 1
ATOM 772 N N . THR A 1 99 ? 7.529 -16.258 16.188 1.00 85.56 99 THR A N 1
ATOM 773 C CA . THR A 1 99 ? 6.954 -16.058 14.853 1.00 85.56 99 THR A CA 1
ATOM 774 C C . THR A 1 99 ? 7.821 -15.212 13.926 1.00 85.56 99 THR A C 1
ATOM 776 O O . THR A 1 99 ? 7.652 -15.272 12.715 1.00 85.56 99 THR A O 1
ATOM 779 N N . GLY A 1 100 ? 8.823 -14.507 14.457 1.00 88.88 100 GLY A N 1
ATOM 780 C CA . GLY A 1 100 ? 9.576 -13.523 13.689 1.00 88.88 100 GLY A CA 1
ATOM 781 C C . GLY A 1 100 ? 8.805 -12.210 13.592 1.00 88.88 100 GLY A C 1
ATOM 782 O O . GLY A 1 100 ? 8.140 -11.822 14.547 1.00 88.88 100 GLY A O 1
ATOM 783 N N . TYR A 1 101 ? 8.958 -11.496 12.477 1.00 92.25 101 TYR A N 1
ATOM 784 C CA . TYR A 1 101 ? 8.186 -10.282 12.216 1.00 92.25 101 TYR A CA 1
ATOM 785 C C . TYR A 1 101 ? 6.813 -10.654 11.670 1.00 92.25 101 TYR A C 1
ATOM 787 O O . TYR A 1 101 ? 6.752 -11.375 10.684 1.00 92.25 101 TYR A O 1
ATOM 795 N N . ASP A 1 102 ? 5.764 -10.132 12.293 1.00 94.00 102 ASP A N 1
ATOM 796 C CA . ASP A 1 102 ? 4.373 -10.303 11.882 1.00 94.00 102 ASP A CA 1
ATOM 797 C C . ASP A 1 102 ? 3.784 -8.945 11.484 1.00 94.00 102 ASP A C 1
ATOM 799 O O . ASP A 1 102 ? 4.124 -7.926 12.097 1.00 94.00 102 ASP A O 1
ATOM 803 N N . TYR A 1 103 ? 2.832 -8.927 10.547 1.00 96.38 103 TYR A N 1
ATOM 804 C CA . TYR A 1 103 ? 1.989 -7.745 10.327 1.00 96.38 103 TYR A CA 1
ATOM 805 C C . TYR A 1 103 ? 1.219 -7.459 11.607 1.00 96.38 103 TYR A C 1
ATOM 807 O O . TYR A 1 103 ? 0.728 -8.383 12.260 1.00 96.38 103 TYR A O 1
ATOM 815 N N . VAL A 1 104 ? 1.032 -6.182 11.918 1.00 96.44 104 VAL A N 1
ATOM 816 C CA . VAL A 1 104 ? 0.133 -5.748 12.982 1.00 96.44 104 VAL A CA 1
ATOM 817 C C . VAL A 1 104 ? -0.694 -4.582 12.491 1.00 96.44 104 VAL A C 1
ATOM 819 O O . VAL A 1 104 ? -0.140 -3.593 12.026 1.00 96.44 104 VAL A O 1
ATOM 822 N N . THR A 1 105 ? -2.009 -4.680 12.657 1.00 98.06 105 THR A N 1
ATOM 823 C CA . THR A 1 105 ? -2.943 -3.579 12.425 1.00 98.06 105 THR A CA 1
ATOM 824 C C . THR A 1 105 ? -3.798 -3.386 13.667 1.00 98.06 105 THR A C 1
ATOM 826 O O . THR A 1 105 ? -4.341 -4.351 14.206 1.00 98.06 105 THR A O 1
ATOM 829 N N . ILE A 1 106 ? -3.890 -2.150 14.147 1.00 97.94 106 ILE A N 1
ATOM 830 C CA . ILE A 1 106 ? -4.584 -1.791 15.384 1.00 97.94 106 ILE A CA 1
ATOM 831 C C . ILE A 1 106 ? -5.568 -0.671 15.081 1.00 97.94 106 ILE A C 1
ATOM 833 O O . ILE A 1 106 ? -5.194 0.308 14.439 1.00 97.94 106 ILE A O 1
ATOM 837 N N . LYS A 1 107 ? -6.795 -0.796 15.588 1.00 98.12 107 LYS A N 1
ATOM 838 C CA . LYS A 1 107 ? -7.783 0.282 15.608 1.00 98.12 107 LYS A CA 1
ATOM 839 C C . LYS A 1 107 ? -7.937 0.824 17.023 1.00 98.12 107 LYS A C 1
ATOM 841 O O . LYS A 1 107 ? -8.122 0.055 17.969 1.00 98.12 107 LYS A O 1
ATOM 846 N N . TYR A 1 108 ? -7.922 2.141 17.148 1.00 97.56 108 TYR A N 1
ATOM 847 C CA . TYR A 1 108 ? -8.235 2.887 18.360 1.00 97.56 108 TYR A CA 1
ATOM 848 C C . TYR A 1 108 ? -9.474 3.751 18.132 1.00 97.56 108 TYR A C 1
ATOM 850 O O . TYR A 1 108 ? -9.675 4.243 17.028 1.00 97.56 108 TYR A O 1
ATOM 858 N N . ASP A 1 109 ? -10.280 3.966 19.167 1.00 97.25 109 ASP A N 1
ATOM 859 C CA . ASP A 1 109 ? -11.336 4.976 19.132 1.00 97.25 109 ASP A CA 1
ATOM 860 C C . ASP A 1 109 ? -10.752 6.400 19.176 1.00 97.25 109 ASP A C 1
ATOM 862 O O . ASP A 1 109 ? -9.567 6.603 19.465 1.00 97.25 109 ASP A O 1
ATOM 866 N N . ALA A 1 110 ? -11.597 7.408 18.959 1.00 95.31 110 ALA A N 1
ATOM 867 C CA . ALA A 1 110 ? -11.204 8.822 19.018 1.00 95.31 110 ALA A CA 1
ATOM 868 C C . ALA A 1 110 ? -10.616 9.293 20.370 1.00 95.31 110 ALA A C 1
ATOM 870 O O . ALA A 1 110 ? -10.061 10.391 20.454 1.00 95.31 110 ALA A O 1
ATOM 871 N N . ASN A 1 111 ? -10.731 8.496 21.439 1.00 93.44 111 ASN A N 1
ATOM 872 C CA . ASN A 1 111 ? -10.133 8.772 22.748 1.00 93.44 111 ASN A CA 1
ATOM 873 C C . ASN A 1 111 ? -8.814 8.007 22.968 1.00 93.44 111 ASN A C 1
ATOM 875 O O . ASN A 1 111 ? -8.224 8.119 24.043 1.00 93.44 111 ASN A O 1
ATOM 879 N N . GLY A 1 112 ? -8.355 7.225 21.985 1.00 89.62 112 GLY A N 1
ATOM 880 C CA . GLY A 1 112 ? -7.159 6.390 22.074 1.00 89.62 112 GLY A CA 1
ATOM 881 C C . GLY A 1 112 ? -7.387 5.030 22.743 1.00 89.62 112 GLY A C 1
ATOM 882 O O . GLY A 1 112 ? -6.415 4.343 23.064 1.00 89.62 112 GLY A O 1
ATOM 883 N N . ASN A 1 113 ? -8.636 4.610 22.970 1.00 93.12 113 ASN A N 1
ATOM 884 C CA . ASN A 1 113 ? -8.916 3.267 23.473 1.00 93.12 113 ASN A CA 1
ATOM 885 C C . ASN A 1 113 ? -8.795 2.254 22.339 1.00 93.12 113 ASN A C 1
ATOM 887 O O . ASN A 1 113 ? -9.418 2.400 21.297 1.00 93.12 113 ASN A O 1
ATOM 891 N N . GLU A 1 114 ? -8.034 1.189 22.557 1.00 96.31 114 GLU A N 1
ATOM 892 C CA . GLU A 1 114 ? -7.911 0.092 21.596 1.00 96.31 114 GLU A CA 1
ATOM 893 C C . GLU A 1 114 ? -9.257 -0.621 21.403 1.00 96.31 114 GLU A C 1
ATOM 895 O O . GLU A 1 114 ? -9.847 -1.117 22.366 1.00 96.31 114 GLU A O 1
ATOM 900 N N . LEU A 1 115 ? -9.720 -0.675 20.155 1.00 96.38 115 LEU A N 1
ATOM 901 C CA . LEU A 1 115 ? -10.939 -1.365 19.744 1.00 96.38 115 LEU A CA 1
ATOM 902 C C . LEU A 1 115 ? -10.632 -2.787 19.278 1.00 96.38 115 LEU A C 1
ATOM 904 O O . LEU A 1 115 ? -11.305 -3.733 19.691 1.00 96.38 115 LEU A O 1
ATOM 908 N N . TRP A 1 116 ? -9.600 -2.953 18.447 1.00 98.06 116 TRP A N 1
ATOM 909 C CA . TRP A 1 116 ? -9.122 -4.266 18.029 1.00 98.06 116 TRP A CA 1
ATOM 910 C C . TRP A 1 116 ? -7.663 -4.241 17.571 1.00 98.06 116 TRP A C 1
ATOM 912 O O . TRP A 1 116 ? -7.146 -3.222 17.120 1.00 98.06 116 TRP A O 1
ATOM 922 N N . ILE A 1 117 ? -7.029 -5.414 17.631 1.00 96.62 117 ILE A N 1
ATOM 923 C CA . ILE A 1 117 ? -5.722 -5.717 17.043 1.00 96.62 117 ILE A CA 1
ATOM 924 C C . ILE A 1 117 ? -5.841 -6.952 16.147 1.00 96.62 117 ILE A C 1
ATOM 926 O O . ILE A 1 117 ? -6.516 -7.928 16.498 1.00 96.62 117 ILE A O 1
ATOM 930 N N . ARG A 1 118 ? -5.188 -6.915 14.986 1.00 97.38 118 ARG A N 1
ATOM 931 C CA . ARG A 1 118 ? -5.045 -8.045 14.066 1.00 97.38 118 ARG A CA 1
ATOM 932 C C . ARG A 1 118 ? -3.589 -8.262 13.715 1.00 97.38 118 ARG A C 1
ATOM 934 O O . ARG A 1 118 ? -2.823 -7.314 13.567 1.00 97.38 118 ARG A O 1
ATOM 941 N N . ARG A 1 119 ? -3.227 -9.539 13.621 1.00 95.06 119 ARG A N 1
ATOM 942 C CA . ARG A 1 119 ? -1.889 -10.001 13.276 1.00 95.06 119 ARG A CA 1
ATOM 943 C C . ARG A 1 119 ? -1.998 -10.957 12.105 1.00 95.06 119 ARG A C 1
ATOM 945 O O . ARG A 1 119 ? -2.794 -11.891 12.169 1.00 95.06 119 ARG A O 1
ATOM 952 N N . TYR A 1 120 ? -1.191 -10.729 11.078 1.00 95.19 120 TYR A N 1
ATOM 953 C CA . TYR A 1 120 ? -1.024 -11.668 9.976 1.00 95.19 120 TYR A CA 1
ATOM 954 C C . TYR A 1 120 ? 0.397 -12.221 10.007 1.00 95.19 120 TYR A C 1
ATOM 956 O O . TYR A 1 120 ? 1.359 -11.475 10.195 1.00 95.19 120 TYR A O 1
ATOM 964 N N . ASN A 1 121 ? 0.488 -13.540 9.869 1.00 92.19 121 ASN A N 1
ATOM 965 C CA . ASN A 1 121 ? 1.703 -14.312 10.057 1.00 92.19 121 ASN A CA 1
ATOM 966 C C . ASN A 1 121 ? 1.683 -15.535 9.135 1.00 92.19 121 ASN A C 1
ATOM 968 O O . ASN A 1 121 ? 0.754 -16.345 9.208 1.00 92.19 121 ASN A O 1
ATOM 972 N N . ASN A 1 122 ? 2.723 -15.696 8.320 1.00 88.31 122 ASN A N 1
ATOM 973 C CA . ASN A 1 122 ? 2.910 -16.847 7.437 1.00 88.31 122 ASN A CA 1
ATOM 974 C C . ASN A 1 122 ? 4.206 -17.641 7.720 1.00 88.31 122 ASN A C 1
ATOM 976 O O . ASN A 1 122 ? 4.744 -18.341 6.860 1.00 88.31 122 ASN A O 1
ATOM 980 N N . GLY A 1 123 ? 4.710 -17.560 8.950 1.00 73.38 123 GLY A N 1
ATOM 981 C CA . GLY A 1 123 ? 5.810 -18.367 9.479 1.00 73.38 123 GLY A CA 1
ATOM 982 C C . GLY A 1 123 ? 7.212 -17.826 9.193 1.00 73.38 123 GLY A C 1
ATOM 983 O O . GLY A 1 123 ? 8.193 -18.524 9.464 1.00 73.38 123 GLY A O 1
ATOM 984 N N . ALA A 1 124 ? 7.324 -16.618 8.645 1.00 79.00 124 ALA A N 1
ATOM 985 C CA . ALA A 1 124 ? 8.581 -15.924 8.396 1.00 79.00 124 ALA A CA 1
ATOM 986 C C . ALA A 1 124 ? 8.360 -14.403 8.381 1.00 79.00 124 ALA A C 1
ATOM 988 O O . ALA A 1 124 ? 7.289 -13.945 8.730 1.00 79.00 124 ALA A O 1
ATOM 989 N N . GLY A 1 125 ? 9.379 -13.608 8.033 1.00 90.38 125 GLY A N 1
ATOM 990 C CA . GLY A 1 125 ? 9.288 -12.149 8.117 1.00 90.38 125 GLY A CA 1
ATOM 991 C C . GLY A 1 125 ? 8.162 -11.558 7.262 1.00 90.38 125 GLY A C 1
ATOM 992 O O . GLY A 1 125 ? 8.269 -11.530 6.033 1.00 90.38 125 GLY A O 1
ATOM 993 N N . ASP A 1 126 ? 7.144 -11.040 7.939 1.00 95.31 126 ASP A N 1
ATOM 994 C CA . ASP A 1 126 ? 5.975 -10.368 7.396 1.00 95.31 126 ASP A CA 1
ATOM 995 C C . ASP A 1 126 ? 6.017 -8.885 7.805 1.00 95.31 126 ASP A C 1
ATOM 997 O O . ASP A 1 126 ? 6.025 -8.531 8.984 1.00 95.31 126 ASP A O 1
ATOM 1001 N N . TYR A 1 127 ? 6.060 -7.998 6.811 1.00 97.25 127 TYR A N 1
ATOM 1002 C CA . TYR A 1 127 ? 6.165 -6.555 6.992 1.00 97.25 127 TYR A CA 1
ATOM 1003 C C . TYR A 1 127 ? 5.026 -5.824 6.275 1.00 97.25 127 TYR A C 1
ATOM 1005 O O . TYR A 1 127 ? 5.003 -5.801 5.042 1.00 97.25 127 TYR A O 1
ATOM 1013 N N . ALA A 1 128 ? 4.113 -5.209 7.033 1.00 98.00 128 ALA A N 1
ATOM 1014 C CA . ALA A 1 128 ? 3.145 -4.255 6.493 1.00 98.00 128 ALA A CA 1
ATOM 1015 C C . ALA A 1 128 ? 3.818 -2.891 6.292 1.00 98.00 128 ALA A C 1
ATOM 1017 O O . ALA A 1 128 ? 4.669 -2.509 7.100 1.00 98.00 128 ALA A O 1
ATOM 1018 N N . PHE A 1 129 ? 3.436 -2.173 5.235 1.00 97.75 129 PHE A N 1
ATOM 1019 C CA . PHE A 1 129 ? 3.980 -0.851 4.913 1.00 97.75 129 PHE A CA 1
ATOM 1020 C C . PHE A 1 129 ? 2.922 0.234 4.822 1.00 97.75 129 PHE A C 1
ATOM 1022 O O . PHE A 1 129 ? 3.160 1.299 5.380 1.00 97.75 129 PHE A O 1
ATOM 1029 N N . ALA A 1 130 ? 1.776 -0.048 4.207 1.00 98.56 130 ALA A N 1
ATOM 1030 C CA . ALA A 1 130 ? 0.742 0.951 3.967 1.00 98.56 130 ALA A CA 1
ATOM 1031 C C . ALA A 1 130 ? -0.651 0.418 4.304 1.00 98.56 130 ALA A C 1
ATOM 1033 O O . ALA A 1 130 ? -0.898 -0.797 4.259 1.00 98.56 130 ALA A O 1
ATOM 1034 N N . LEU A 1 131 ? -1.553 1.333 4.651 1.00 98.62 131 LEU A N 1
ATOM 1035 C CA . LEU A 1 131 ? -2.961 1.059 4.876 1.00 98.62 131 LEU A CA 1
ATOM 1036 C C . LEU A 1 131 ? -3.848 2.154 4.283 1.00 98.62 131 LEU A C 1
ATOM 1038 O O . LEU A 1 131 ? -3.476 3.315 4.198 1.00 98.62 131 LEU A O 1
ATOM 1042 N N . THR A 1 132 ? -5.072 1.790 3.928 1.00 98.56 132 THR A N 1
ATOM 1043 C CA . THR A 1 132 ? -6.091 2.753 3.506 1.00 98.56 132 THR A CA 1
ATOM 1044 C C . THR A 1 132 ? -7.481 2.285 3.921 1.00 98.56 132 THR A C 1
ATOM 1046 O O . THR A 1 132 ? -7.675 1.117 4.273 1.00 98.56 132 THR A O 1
ATOM 1049 N N . LEU A 1 133 ? -8.443 3.205 3.898 1.00 98.38 133 LEU A N 1
ATOM 1050 C CA . LEU A 1 133 ? -9.841 2.959 4.241 1.00 98.38 133 LEU A CA 1
ATOM 1051 C C . LEU A 1 133 ? -10.719 3.198 3.013 1.00 98.38 133 LEU A C 1
ATOM 1053 O O . LEU A 1 133 ? -10.500 4.158 2.273 1.00 98.38 133 LEU A O 1
ATOM 1057 N N . ASP A 1 134 ? -11.737 2.360 2.808 1.00 97.19 134 ASP A N 1
ATOM 1058 C CA . ASP A 1 134 ? -12.806 2.700 1.864 1.00 97.19 134 ASP A CA 1
ATOM 1059 C C . ASP A 1 134 ? -13.900 3.561 2.516 1.00 97.19 134 ASP A C 1
ATOM 1061 O O . ASP A 1 134 ? -13.899 3.834 3.712 1.00 97.19 134 ASP A O 1
ATOM 1065 N N . SER A 1 135 ? -14.877 3.990 1.713 1.00 95.38 135 SER A N 1
ATOM 1066 C CA . SER A 1 135 ? -16.010 4.807 2.184 1.00 95.38 135 SER A CA 1
ATOM 1067 C C . SER A 1 135 ? -16.943 4.116 3.191 1.00 95.38 135 SER A C 1
ATOM 1069 O O . SER A 1 135 ? -17.850 4.761 3.716 1.00 95.38 135 SER A O 1
ATOM 1071 N N . SER A 1 136 ? -16.768 2.811 3.418 1.00 96.56 136 SER A N 1
ATOM 1072 C CA . SER A 1 136 ? -17.479 2.021 4.428 1.00 96.56 136 SER A CA 1
ATOM 1073 C C . SER A 1 136 ? -16.581 1.675 5.621 1.00 96.56 136 SER A C 1
ATOM 1075 O O . SER A 1 136 ? -16.938 0.797 6.403 1.00 96.56 136 SER A O 1
ATOM 1077 N N . ASP A 1 137 ? -15.428 2.340 5.742 1.00 97.19 137 ASP A N 1
ATOM 1078 C CA . ASP A 1 137 ? -14.416 2.146 6.780 1.00 97.19 137 ASP A CA 1
ATOM 1079 C C . ASP A 1 137 ? -13.835 0.716 6.827 1.00 97.19 137 ASP A C 1
ATOM 1081 O O . ASP A 1 137 ? -13.274 0.296 7.843 1.00 97.19 137 ASP A O 1
ATOM 1085 N N . ASN A 1 138 ? -13.923 -0.049 5.726 1.00 98.44 138 ASN A N 1
ATOM 1086 C CA . ASN A 1 138 ? -13.145 -1.284 5.615 1.00 98.44 138 ASN A CA 1
ATOM 1087 C C . ASN A 1 138 ? -11.665 -0.929 5.479 1.00 98.44 138 ASN A C 1
ATOM 1089 O O . ASN A 1 138 ? -11.303 0.009 4.765 1.00 98.44 138 ASN A O 1
ATOM 1093 N N . VAL A 1 139 ? -10.815 -1.724 6.119 1.00 98.75 139 VAL A N 1
ATOM 1094 C CA . VAL A 1 139 ? -9.375 -1.483 6.195 1.00 98.75 139 VAL A CA 1
ATOM 1095 C C . VAL A 1 139 ? -8.661 -2.358 5.185 1.00 98.75 139 VAL A C 1
ATOM 1097 O O . VAL A 1 139 ? -8.839 -3.574 5.186 1.00 98.75 139 VAL A O 1
ATOM 1100 N N . TYR A 1 140 ? -7.802 -1.759 4.373 1.00 98.81 140 TYR A N 1
ATOM 1101 C CA . TYR A 1 140 ? -6.937 -2.472 3.444 1.00 98.81 140 TYR A CA 1
ATOM 1102 C C . TYR A 1 140 ? -5.494 -2.251 3.861 1.00 98.81 140 TYR A C 1
ATOM 1104 O O . TYR A 1 140 ? -5.087 -1.115 4.076 1.00 98.81 140 TYR A O 1
ATOM 1112 N N . VAL A 1 141 ? -4.723 -3.324 3.988 1.00 98.88 141 VAL A N 1
ATOM 1113 C CA . VAL A 1 141 ? -3.330 -3.282 4.448 1.00 98.88 141 VAL A CA 1
ATOM 1114 C C . VAL A 1 141 ? -2.468 -4.015 3.444 1.00 98.88 141 VAL A C 1
ATOM 1116 O O . VAL A 1 141 ? -2.832 -5.112 3.026 1.00 98.88 141 VAL A O 1
ATOM 1119 N N . THR A 1 142 ? -1.323 -3.445 3.078 1.00 98.81 142 THR A N 1
ATOM 1120 C CA . THR A 1 142 ? -0.393 -4.081 2.142 1.00 98.81 142 THR A CA 1
ATOM 1121 C C . THR A 1 142 ? 1.047 -4.078 2.641 1.00 98.81 142 THR A C 1
ATOM 1123 O O . THR A 1 142 ? 1.442 -3.279 3.494 1.00 98.81 142 THR A O 1
ATOM 1126 N N . GLY A 1 143 ? 1.848 -4.978 2.085 1.00 98.50 143 GLY A N 1
ATOM 1127 C CA . GLY A 1 143 ? 3.282 -5.071 2.316 1.00 98.50 143 GLY A CA 1
ATOM 1128 C C . GLY A 1 143 ? 3.859 -6.316 1.650 1.00 98.50 143 GLY A C 1
ATOM 1129 O O . GLY A 1 143 ? 3.415 -6.716 0.572 1.00 98.50 143 GLY A O 1
ATOM 1130 N N . PHE A 1 144 ? 4.824 -6.968 2.301 1.00 97.75 144 PHE A N 1
ATOM 1131 C CA . PHE A 1 144 ? 5.322 -8.266 1.844 1.00 97.75 144 PHE A CA 1
ATOM 1132 C C . PHE A 1 144 ? 5.461 -9.316 2.939 1.00 97.75 144 PHE A C 1
ATOM 1134 O O . PHE A 1 144 ? 5.637 -8.994 4.111 1.00 97.75 144 PHE A O 1
ATOM 1141 N N . SER A 1 145 ? 5.409 -10.580 2.533 1.00 96.81 145 SER A N 1
ATOM 1142 C CA . SER A 1 145 ? 5.472 -11.757 3.397 1.00 96.81 145 SER A CA 1
ATOM 1143 C C . SER A 1 145 ? 6.452 -12.770 2.824 1.00 96.81 145 SER A C 1
ATOM 1145 O O . SER A 1 145 ? 6.363 -13.119 1.646 1.00 96.81 145 SER A O 1
ATOM 1147 N N . TYR A 1 146 ? 7.380 -13.262 3.644 1.00 94.62 146 TYR A N 1
ATOM 1148 C CA . TYR A 1 146 ? 8.319 -14.294 3.213 1.00 94.62 146 TYR A CA 1
ATOM 1149 C C . TYR A 1 146 ? 7.687 -15.689 3.231 1.00 94.62 146 TYR A C 1
ATOM 1151 O O . TYR A 1 146 ? 6.973 -16.059 4.159 1.00 94.62 146 TYR A O 1
ATOM 1159 N N . SER A 1 147 ? 8.022 -16.526 2.253 1.00 90.00 147 SER A N 1
ATOM 1160 C CA . SER A 1 147 ? 7.879 -17.975 2.370 1.00 90.00 147 SER A CA 1
ATOM 1161 C C . SER A 1 147 ? 9.076 -18.714 1.773 1.00 90.00 147 SER A C 1
ATOM 1163 O O . SER A 1 147 ? 9.712 -18.252 0.829 1.00 90.00 147 SER A O 1
ATOM 1165 N N . ASN A 1 148 ? 9.358 -19.915 2.283 1.00 88.19 148 ASN A N 1
ATOM 1166 C CA . ASN A 1 148 ? 10.472 -20.733 1.790 1.00 88.19 148 ASN A CA 1
ATOM 1167 C C . ASN A 1 148 ? 10.312 -21.165 0.322 1.00 88.19 148 ASN A C 1
ATOM 1169 O O . ASN A 1 148 ? 11.303 -21.493 -0.324 1.00 88.19 148 ASN A O 1
ATOM 1173 N N . SER A 1 149 ? 9.080 -21.229 -0.188 1.00 88.38 149 SER A N 1
ATOM 1174 C CA . SER A 1 149 ? 8.796 -21.671 -1.558 1.00 88.38 149 SER A CA 1
ATOM 1175 C C . SER A 1 149 ? 8.902 -20.560 -2.594 1.00 88.38 149 SER A C 1
ATOM 1177 O O . SER A 1 149 ? 9.110 -20.865 -3.764 1.00 88.38 149 SER A O 1
ATOM 1179 N N . THR A 1 150 ? 8.716 -19.309 -2.179 1.00 90.56 150 THR A N 1
ATOM 1180 C CA . THR A 1 150 ? 8.486 -18.187 -3.097 1.00 90.56 150 THR A CA 1
ATOM 1181 C C . THR A 1 150 ? 9.335 -16.956 -2.812 1.00 90.56 150 THR A C 1
ATOM 1183 O O . THR A 1 150 ? 9.370 -16.050 -3.628 1.00 90.56 150 THR A O 1
ATOM 1186 N N . GLY A 1 151 ? 10.057 -16.915 -1.690 1.00 93.25 151 GLY A N 1
ATOM 1187 C CA . GLY A 1 151 ? 10.750 -15.702 -1.274 1.00 93.25 151 GLY A CA 1
ATOM 1188 C C . GLY A 1 151 ? 9.769 -14.683 -0.703 1.00 93.25 151 GLY A C 1
ATOM 1189 O O . GLY A 1 151 ? 8.849 -15.060 0.024 1.00 93.25 151 GLY A O 1
ATOM 1190 N N . TYR A 1 152 ? 10.006 -13.398 -0.957 1.00 95.62 152 TYR A N 1
ATOM 1191 C CA . TYR A 1 152 ? 9.095 -12.340 -0.514 1.00 95.62 152 TYR A CA 1
ATOM 1192 C C . TYR A 1 152 ? 8.010 -12.121 -1.562 1.00 95.62 152 TYR A C 1
ATOM 1194 O O . TYR A 1 152 ? 8.341 -11.828 -2.702 1.00 95.62 152 TYR A O 1
ATOM 1202 N N . ASP A 1 153 ? 6.750 -12.220 -1.148 1.00 97.06 153 ASP A N 1
ATOM 1203 C CA . ASP A 1 153 ? 5.581 -11.968 -1.992 1.00 97.06 153 ASP A CA 1
ATOM 1204 C C . ASP A 1 153 ? 4.809 -10.752 -1.478 1.00 97.06 153 ASP A C 1
ATOM 1206 O O . ASP A 1 153 ? 4.795 -10.500 -0.268 1.00 97.06 153 ASP A O 1
ATOM 1210 N N . TYR A 1 154 ? 4.076 -10.064 -2.356 1.00 98.06 154 TYR A N 1
ATOM 1211 C CA . TYR A 1 154 ? 3.098 -9.062 -1.925 1.00 98.06 154 TYR A CA 1
ATOM 1212 C C . TYR A 1 154 ? 2.042 -9.755 -1.081 1.00 98.06 154 TYR A C 1
ATOM 1214 O O . TYR A 1 154 ? 1.578 -10.837 -1.443 1.00 98.06 154 TYR A O 1
ATOM 1222 N N . VAL A 1 155 ? 1.601 -9.105 -0.011 1.00 98.31 155 VAL A N 1
ATOM 1223 C CA . VAL A 1 155 ? 0.389 -9.509 0.699 1.00 98.31 155 VAL A CA 1
ATOM 1224 C C . VAL A 1 155 ? -0.486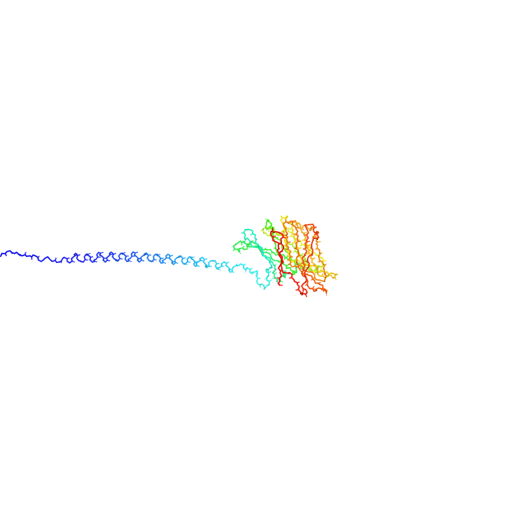 -8.290 0.901 1.00 98.31 155 VAL A C 1
ATOM 1226 O O . VAL A 1 155 ? -0.024 -7.273 1.411 1.00 98.31 155 VAL A O 1
ATOM 1229 N N . THR A 1 156 ? -1.748 -8.415 0.505 1.00 98.81 156 THR A N 1
ATOM 1230 C CA . THR A 1 156 ? -2.786 -7.412 0.726 1.00 98.81 156 THR A CA 1
ATOM 1231 C C . THR A 1 156 ? -3.945 -8.055 1.469 1.00 98.81 156 THR A C 1
ATOM 1233 O O . THR A 1 156 ? -4.413 -9.123 1.081 1.00 98.81 156 THR A O 1
ATOM 1236 N N . ILE A 1 157 ? -4.402 -7.419 2.540 1.00 98.75 157 ILE A N 1
ATOM 1237 C CA . ILE A 1 157 ? -5.438 -7.939 3.433 1.00 98.75 157 ILE A CA 1
ATOM 1238 C C . ILE A 1 157 ? -6.558 -6.918 3.521 1.00 98.75 157 ILE A C 1
ATOM 1240 O O . ILE A 1 157 ? -6.280 -5.728 3.675 1.00 98.75 157 ILE A O 1
ATOM 1244 N N . LYS A 1 158 ? -7.805 -7.386 3.473 1.00 98.75 158 LYS A N 1
ATOM 1245 C CA . LYS A 1 158 ? -8.983 -6.578 3.785 1.00 98.75 158 LYS A CA 1
ATOM 1246 C C . LYS A 1 158 ? -9.599 -7.026 5.103 1.00 98.75 158 LYS A C 1
ATOM 1248 O O . LYS A 1 158 ? -9.905 -8.207 5.274 1.00 98.75 158 LYS A O 1
ATOM 1253 N N . TYR A 1 159 ? -9.853 -6.068 5.983 1.00 98.81 159 TYR A N 1
ATOM 1254 C CA . TYR A 1 159 ? -10.645 -6.238 7.194 1.00 98.81 159 TYR A CA 1
ATOM 1255 C C . TYR A 1 159 ? -11.934 -5.419 7.113 1.00 98.81 159 TYR A C 1
ATOM 1257 O O . TYR A 1 159 ? -11.943 -4.333 6.533 1.00 98.81 159 TYR A O 1
ATOM 1265 N N . ASP A 1 160 ? -13.011 -5.912 7.718 1.00 98.50 160 ASP A N 1
ATOM 1266 C CA . ASP A 1 160 ? -14.183 -5.080 7.997 1.00 98.50 160 ASP A CA 1
ATOM 1267 C C . ASP A 1 160 ? -13.939 -4.120 9.180 1.00 98.50 160 ASP A C 1
ATOM 1269 O O . ASP A 1 160 ? -12.884 -4.132 9.822 1.00 98.50 160 ASP A O 1
ATOM 1273 N N . THR A 1 161 ? -14.932 -3.284 9.488 1.00 97.06 161 THR A N 1
ATOM 1274 C CA . THR A 1 161 ? -14.867 -2.275 10.562 1.00 97.06 161 THR A CA 1
ATOM 1275 C C . THR A 1 161 ? -14.634 -2.864 11.958 1.00 97.06 161 THR A C 1
ATOM 1277 O O . THR A 1 161 ? -14.065 -2.196 12.830 1.00 97.06 161 THR A O 1
ATOM 1280 N N . ASP A 1 162 ? -15.050 -4.115 12.173 1.00 97.75 162 ASP A N 1
ATOM 1281 C CA . ASP A 1 162 ? -14.887 -4.871 13.421 1.00 97.75 162 ASP A CA 1
ATOM 1282 C C . ASP A 1 162 ? -13.556 -5.657 13.452 1.00 97.75 162 ASP A C 1
ATOM 1284 O O . ASP A 1 162 ? -13.233 -6.360 14.421 1.00 97.75 162 ASP A O 1
ATOM 1288 N N . GLY A 1 163 ? -12.758 -5.531 12.388 1.00 97.75 163 GLY A N 1
ATOM 1289 C CA . GLY A 1 163 ? -11.477 -6.191 12.201 1.00 97.75 163 GLY A CA 1
ATOM 1290 C C . GLY A 1 163 ? -11.599 -7.638 11.723 1.00 97.75 163 GLY A C 1
ATOM 1291 O O . GLY A 1 163 ? -10.630 -8.385 11.837 1.00 97.75 163 GLY A O 1
ATOM 1292 N N . ASN A 1 164 ? -12.756 -8.117 11.265 1.00 98.50 164 ASN A N 1
ATOM 1293 C CA . ASN A 1 164 ? -12.837 -9.463 10.693 1.00 98.50 164 ASN A CA 1
ATOM 1294 C C . ASN A 1 164 ? -12.130 -9.481 9.337 1.00 98.50 164 ASN A C 1
ATOM 1296 O O . ASN A 1 164 ? -12.364 -8.613 8.502 1.00 98.50 164 ASN A O 1
ATOM 1300 N N . GLU A 1 165 ? -11.269 -10.473 9.117 1.00 98.50 165 GLU A N 1
ATOM 1301 C CA . GLU A 1 165 ? -10.617 -10.673 7.823 1.00 98.50 165 GLU A CA 1
ATOM 1302 C C . GLU A 1 165 ? -11.662 -11.088 6.784 1.00 98.50 165 GLU A C 1
ATOM 1304 O O . GLU A 1 165 ? -12.366 -12.084 6.960 1.00 98.50 165 GLU A O 1
ATOM 1309 N N . LEU A 1 166 ? -11.766 -10.308 5.710 1.00 98.56 166 LEU A N 1
ATOM 1310 C CA . LEU A 1 166 ? -12.659 -10.585 4.590 1.00 98.56 166 LEU A CA 1
ATOM 1311 C C . LEU A 1 166 ? -11.935 -11.368 3.496 1.00 98.56 166 LEU A C 1
ATOM 1313 O O . LEU A 1 166 ? -12.495 -12.321 2.956 1.00 98.56 166 LEU A O 1
ATOM 1317 N N . TRP A 1 167 ? -10.694 -10.984 3.188 1.00 98.75 167 TRP A N 1
ATOM 1318 C CA . TRP A 1 167 ? -9.830 -11.709 2.261 1.00 98.75 167 TRP A CA 1
ATOM 1319 C C . TRP A 1 167 ? -8.351 -11.361 2.450 1.00 98.75 167 TRP A C 1
ATOM 1321 O O . TRP A 1 167 ? -7.998 -10.303 2.978 1.00 98.75 167 TRP A O 1
ATOM 1331 N N . VAL A 1 168 ? -7.495 -12.254 1.946 1.00 98.38 168 VAL A N 1
ATOM 1332 C CA . VAL A 1 168 ? -6.046 -12.075 1.812 1.00 98.38 168 VAL A CA 1
ATOM 1333 C C . VAL A 1 168 ? -5.649 -12.437 0.388 1.00 98.38 168 VAL A C 1
ATOM 1335 O O . VAL A 1 168 ? -5.887 -13.560 -0.057 1.00 98.38 168 VAL A O 1
ATOM 1338 N N . ASN A 1 169 ? -4.993 -11.507 -0.297 1.00 98.38 169 ASN A N 1
ATOM 1339 C CA . ASN A 1 169 ? -4.394 -11.728 -1.602 1.00 98.38 169 ASN A CA 1
ATOM 1340 C C . ASN A 1 169 ? -2.881 -11.760 -1.504 1.00 98.38 169 ASN A C 1
ATOM 1342 O O . ASN A 1 169 ? -2.267 -10.949 -0.809 1.00 98.38 169 ASN A O 1
ATOM 1346 N N . ARG A 1 170 ? -2.286 -12.680 -2.262 1.00 96.81 170 ARG A N 1
ATOM 1347 C CA . ARG A 1 170 ? -0.843 -12.792 -2.422 1.00 96.81 170 ARG A CA 1
ATOM 1348 C C . ARG A 1 170 ? -0.498 -12.698 -3.899 1.00 96.81 170 ARG A C 1
ATOM 1350 O O . ARG A 1 170 ? -0.983 -13.508 -4.685 1.00 96.81 170 ARG A O 1
ATOM 1357 N N . TYR A 1 171 ? 0.360 -11.747 -4.249 1.00 97.44 171 TYR A N 1
ATOM 1358 C CA . TYR A 1 171 ? 0.908 -11.630 -5.597 1.00 97.44 171 TYR A CA 1
ATOM 1359 C C . TYR A 1 171 ? 2.386 -12.020 -5.591 1.00 97.44 171 TYR A C 1
ATOM 1361 O O . TYR A 1 171 ? 3.161 -11.544 -4.760 1.00 97.44 171 TYR A O 1
ATOM 1369 N N . ASN A 1 172 ? 2.740 -12.898 -6.526 1.00 95.06 172 ASN A N 1
ATOM 1370 C CA . ASN A 1 172 ? 4.085 -13.412 -6.741 1.00 95.06 172 ASN A CA 1
ATOM 1371 C C . ASN A 1 172 ? 4.408 -13.321 -8.231 1.00 95.06 172 ASN A C 1
ATOM 1373 O O . ASN A 1 172 ? 3.673 -13.854 -9.068 1.00 95.06 172 ASN A O 1
ATOM 1377 N N . TYR A 1 173 ? 5.531 -12.691 -8.540 1.00 92.00 173 TYR A N 1
ATOM 1378 C CA . TYR A 1 173 ? 6.127 -12.699 -9.867 1.00 92.00 173 TYR A CA 1
ATOM 1379 C C . TYR A 1 173 ? 7.554 -13.250 -9.875 1.00 92.00 173 TYR A C 1
ATOM 1381 O O . TYR A 1 173 ? 7.985 -13.799 -10.894 1.00 92.00 173 TYR A O 1
ATOM 1389 N N . GLY A 1 174 ? 8.283 -13.123 -8.767 1.00 85.50 174 GLY A N 1
ATOM 1390 C CA . GLY A 1 174 ?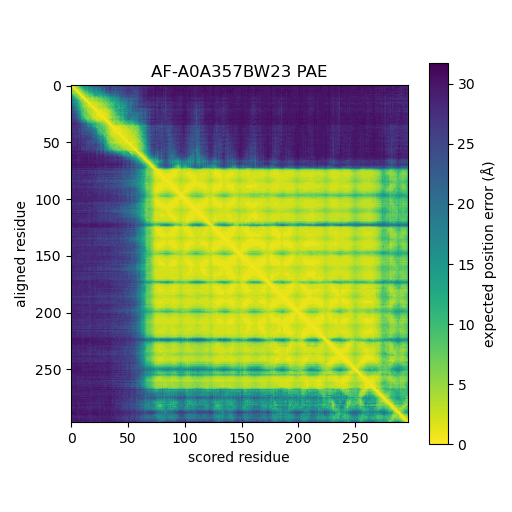 9.676 -13.535 -8.681 1.00 85.50 174 GLY A CA 1
ATOM 1391 C C . GLY A 1 174 ? 10.118 -13.830 -7.254 1.00 85.50 174 GLY A C 1
ATOM 1392 O O . GLY A 1 174 ? 9.327 -14.236 -6.412 1.00 85.50 174 GLY A O 1
ATOM 1393 N N . ASP A 1 175 ? 11.415 -13.662 -6.994 1.00 85.12 175 ASP A N 1
ATOM 1394 C CA . ASP A 1 175 ? 12.013 -14.044 -5.705 1.00 85.12 175 ASP A CA 1
ATOM 1395 C C . ASP A 1 175 ? 11.826 -12.965 -4.617 1.00 85.12 175 ASP A C 1
ATOM 1397 O O . ASP A 1 175 ? 12.036 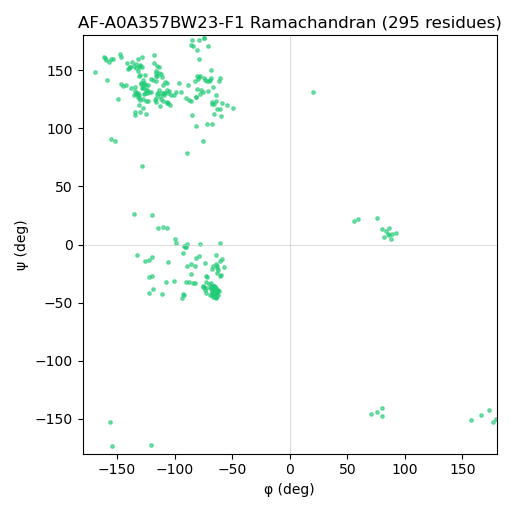-13.216 -3.422 1.00 85.12 175 ASP A O 1
ATOM 1401 N N . ASN A 1 176 ? 11.526 -11.725 -5.021 1.00 94.06 176 ASN A N 1
ATOM 1402 C CA . ASN A 1 176 ? 11.420 -10.593 -4.107 1.00 94.06 176 ASN A CA 1
ATOM 1403 C C . ASN A 1 176 ? 10.443 -9.533 -4.621 1.00 94.06 176 ASN A C 1
ATOM 1405 O O . ASN A 1 176 ? 10.835 -8.569 -5.282 1.00 94.06 176 ASN A O 1
ATOM 1409 N N . ASP A 1 177 ? 9.186 -9.711 -4.250 1.00 96.56 177 ASP A N 1
ATOM 1410 C CA . ASP A 1 177 ? 8.064 -8.843 -4.544 1.00 96.56 177 ASP A CA 1
ATOM 1411 C C . ASP A 1 177 ? 7.670 -8.084 -3.269 1.00 96.56 177 ASP A C 1
ATOM 1413 O O . ASP A 1 177 ? 7.388 -8.673 -2.223 1.00 96.56 177 ASP A O 1
ATOM 1417 N N . ARG A 1 178 ? 7.677 -6.749 -3.336 1.00 97.50 178 ARG A N 1
ATOM 1418 C CA . ARG A 1 178 ? 7.334 -5.872 -2.214 1.00 97.50 178 ARG A CA 1
ATOM 1419 C C . ARG A 1 178 ? 6.310 -4.816 -2.589 1.00 97.50 178 ARG A C 1
ATOM 1421 O O . ARG A 1 178 ? 6.641 -3.910 -3.351 1.00 97.50 178 ARG A O 1
ATOM 1428 N N . ALA A 1 179 ? 5.119 -4.896 -1.995 1.00 98.25 179 ALA A N 1
ATOM 1429 C CA . ALA A 1 179 ? 4.172 -3.789 -2.004 1.00 98.25 179 ALA A CA 1
ATOM 1430 C C . ALA A 1 179 ? 4.672 -2.673 -1.081 1.00 98.25 179 ALA A C 1
ATOM 1432 O O . ALA A 1 179 ? 5.218 -2.942 -0.006 1.00 98.25 179 ALA A O 1
ATOM 1433 N N . VAL A 1 180 ? 4.485 -1.433 -1.518 1.00 97.44 180 VAL A N 1
ATOM 1434 C CA . VAL A 1 180 ? 4.932 -0.228 -0.812 1.00 97.44 180 VAL A CA 1
ATOM 1435 C C . VAL A 1 180 ? 3.748 0.656 -0.447 1.00 97.44 180 VAL A C 1
ATOM 1437 O O . VAL A 1 180 ? 3.741 1.193 0.653 1.00 97.44 180 VAL A O 1
ATOM 1440 N N . ASP A 1 181 ? 2.753 0.764 -1.329 1.00 98.31 181 ASP A N 1
ATOM 1441 C CA . ASP A 1 181 ? 1.631 1.688 -1.158 1.00 98.31 181 ASP A CA 1
ATOM 1442 C C . ASP A 1 181 ? 0.298 1.071 -1.627 1.00 98.31 181 ASP A C 1
ATOM 1444 O O . ASP A 1 181 ? 0.281 0.126 -2.429 1.00 98.31 181 ASP A O 1
ATOM 1448 N N . ILE A 1 182 ? -0.817 1.584 -1.100 1.00 98.62 182 ILE A N 1
ATOM 1449 C CA . ILE A 1 182 ? -2.185 1.132 -1.374 1.00 98.62 182 ILE A CA 1
ATOM 1450 C C . ILE A 1 182 ? -3.184 2.293 -1.343 1.00 98.62 182 ILE A C 1
ATOM 1452 O O . ILE A 1 182 ? -3.168 3.127 -0.444 1.00 98.62 182 ILE A O 1
ATOM 1456 N N . ASN A 1 183 ? -4.120 2.320 -2.292 1.00 98.06 183 ASN A N 1
ATOM 1457 C CA . ASN A 1 183 ? -5.206 3.299 -2.304 1.00 98.06 183 ASN A CA 1
ATOM 1458 C C . ASN A 1 183 ? -6.497 2.704 -2.887 1.00 98.06 183 ASN A C 1
ATOM 1460 O O . ASN A 1 183 ? -6.463 1.676 -3.568 1.00 98.06 183 ASN A O 1
ATOM 1464 N N . VAL A 1 184 ? -7.638 3.338 -2.615 1.00 97.56 184 VAL A N 1
ATOM 1465 C CA . VAL A 1 184 ? -8.967 2.875 -3.036 1.00 97.56 184 VAL A CA 1
ATOM 1466 C C . VAL A 1 184 ? -9.675 3.978 -3.817 1.00 97.56 184 VAL A C 1
ATOM 1468 O O . VAL A 1 184 ? -9.697 5.133 -3.397 1.00 97.56 184 VAL A O 1
ATOM 1471 N N . ASP A 1 185 ? -10.263 3.633 -4.964 1.00 95.88 185 ASP A N 1
ATOM 1472 C CA . ASP A 1 185 ? -11.061 4.587 -5.740 1.00 95.88 185 ASP A CA 1
ATOM 1473 C C . ASP A 1 185 ? -12.494 4.744 -5.191 1.00 95.88 185 ASP A C 1
ATOM 1475 O O . ASP A 1 185 ? -12.964 3.921 -4.402 1.00 95.88 185 ASP A O 1
ATOM 1479 N N . PRO A 1 186 ? -13.257 5.764 -5.630 1.00 92.94 186 PRO A N 1
ATOM 1480 C CA . PRO A 1 186 ? -14.639 5.949 -5.181 1.00 92.94 186 PRO A CA 1
ATOM 1481 C C . PRO A 1 186 ? -15.598 4.792 -5.511 1.00 92.94 186 PRO A C 1
ATOM 1483 O O . PRO A 1 186 ? -16.703 4.755 -4.973 1.00 92.94 186 PRO A O 1
ATOM 1486 N N . SER A 1 187 ? -15.215 3.874 -6.405 1.00 95.06 187 SER A N 1
ATOM 1487 C CA . SER A 1 187 ? -15.991 2.668 -6.725 1.00 95.06 187 SER A CA 1
ATOM 1488 C C . SER A 1 187 ? -15.615 1.473 -5.841 1.00 95.06 187 SER A C 1
ATOM 1490 O O . SER A 1 187 ? -16.233 0.417 -5.964 1.00 95.06 187 SER A O 1
ATOM 1492 N N . GLY A 1 188 ? -14.632 1.627 -4.949 1.00 96.19 188 GLY A N 1
ATOM 1493 C CA . GLY A 1 188 ? -14.142 0.580 -4.059 1.00 96.19 188 GLY A CA 1
ATOM 1494 C C . GLY A 1 188 ? -13.079 -0.326 -4.680 1.00 96.19 188 GLY A C 1
ATOM 1495 O O . GLY A 1 188 ? -12.734 -1.333 -4.065 1.00 96.19 188 GLY A O 1
ATOM 1496 N N . ASN A 1 189 ? -12.554 -0.010 -5.871 1.00 98.12 189 ASN A N 1
ATOM 1497 C CA . ASN A 1 189 ? -11.436 -0.781 -6.412 1.00 98.12 189 ASN A CA 1
ATOM 1498 C C . ASN A 1 189 ? -10.149 -0.417 -5.682 1.00 98.12 189 ASN A C 1
ATOM 1500 O O . ASN A 1 189 ? -9.903 0.750 -5.377 1.00 98.12 189 ASN A O 1
ATOM 1504 N N . ILE A 1 190 ? -9.310 -1.420 -5.472 1.00 98.56 190 ILE A N 1
ATOM 1505 C CA . ILE A 1 190 ? -8.082 -1.319 -4.700 1.00 98.56 190 ILE A CA 1
ATOM 1506 C C . ILE A 1 190 ? -6.908 -1.293 -5.662 1.00 98.56 190 ILE A C 1
ATOM 1508 O O . ILE A 1 190 ? -6.816 -2.149 -6.536 1.00 98.56 190 ILE A O 1
ATOM 1512 N N . TYR A 1 191 ? -5.994 -0.351 -5.473 1.00 98.62 191 TYR A N 1
ATOM 1513 C CA . TYR A 1 191 ? -4.765 -0.224 -6.244 1.00 98.62 191 TYR A CA 1
ATOM 1514 C C . TYR A 1 191 ? -3.592 -0.417 -5.295 1.00 98.62 191 TYR A C 1
ATOM 1516 O O . TYR A 1 191 ? -3.493 0.276 -4.287 1.00 98.62 191 TYR A O 1
ATOM 1524 N N . VAL A 1 192 ? -2.714 -1.362 -5.611 1.00 98.75 192 VAL A N 1
ATOM 1525 C CA . VAL A 1 192 ? -1.515 -1.680 -4.830 1.00 98.75 192 VAL A CA 1
ATOM 1526 C C . VAL A 1 192 ? -0.309 -1.486 -5.725 1.00 98.75 192 VAL A C 1
ATOM 1528 O O . VAL A 1 192 ? -0.295 -2.003 -6.841 1.00 98.75 192 VAL A O 1
ATOM 1531 N N . ALA A 1 193 ? 0.710 -0.776 -5.251 1.00 98.25 193 ALA A N 1
ATOM 1532 C CA . ALA A 1 193 ? 1.930 -0.578 -6.019 1.00 98.25 193 ALA A CA 1
ATOM 1533 C C . ALA A 1 193 ? 3.185 -0.872 -5.200 1.00 98.25 193 ALA A C 1
ATOM 1535 O O . ALA A 1 193 ? 3.210 -0.778 -3.971 1.00 98.25 193 ALA A O 1
ATOM 1536 N N . GLY A 1 194 ? 4.238 -1.261 -5.905 1.00 97.69 194 GLY A N 1
ATOM 1537 C CA . GLY A 1 194 ? 5.505 -1.659 -5.318 1.00 97.69 194 GLY A CA 1
ATOM 1538 C C . GLY A 1 194 ? 6.501 -2.066 -6.395 1.00 97.69 194 GLY A C 1
ATOM 1539 O O . GLY A 1 194 ? 6.445 -1.580 -7.522 1.00 97.69 194 GLY A O 1
ATOM 1540 N N . PHE A 1 195 ? 7.407 -2.982 -6.071 1.00 96.50 195 PHE A N 1
ATOM 1541 C CA . PHE A 1 195 ? 8.348 -3.525 -7.048 1.00 96.50 195 PHE A CA 1
ATOM 1542 C C . PHE A 1 195 ? 8.516 -5.037 -6.944 1.00 96.50 195 PHE A C 1
ATOM 1544 O O . PHE A 1 195 ? 8.278 -5.626 -5.888 1.00 96.50 195 PHE A O 1
ATOM 1551 N N . SER A 1 196 ? 8.956 -5.646 -8.038 1.00 96.44 196 SER A N 1
ATOM 1552 C CA . SER A 1 196 ? 9.207 -7.081 -8.163 1.00 96.44 196 SER A CA 1
ATOM 1553 C C . SER A 1 196 ? 10.589 -7.337 -8.736 1.00 96.44 196 SER A C 1
ATOM 1555 O O . SER A 1 196 ? 10.992 -6.657 -9.671 1.00 96.44 196 SER A O 1
ATOM 1557 N N . TYR A 1 197 ? 11.314 -8.315 -8.192 1.00 94.19 197 TYR A N 1
ATOM 1558 C CA . TYR A 1 197 ? 12.628 -8.709 -8.701 1.00 94.19 197 TYR A CA 1
ATOM 1559 C C . TYR A 1 197 ? 12.561 -9.946 -9.594 1.00 94.19 197 TYR A C 1
ATOM 1561 O O . TYR A 1 197 ? 12.066 -10.993 -9.169 1.00 94.19 197 TYR A O 1
ATOM 1569 N N . SER A 1 198 ? 13.186 -9.876 -10.769 1.00 89.25 198 SER A N 1
ATOM 1570 C CA . SER A 1 198 ? 13.483 -11.041 -11.601 1.00 89.25 198 SER A CA 1
ATOM 1571 C C . SER A 1 198 ? 14.948 -11.062 -12.048 1.00 89.25 198 SER A C 1
ATOM 1573 O O . SER A 1 198 ? 15.595 -10.028 -12.204 1.00 89.25 198 SER A O 1
ATOM 1575 N N . ASN A 1 199 ? 15.483 -12.254 -12.329 1.00 87.81 199 ASN A N 1
ATOM 1576 C CA . ASN A 1 199 ? 16.842 -12.387 -12.872 1.00 87.81 199 ASN A CA 1
ATOM 1577 C C . ASN A 1 199 ? 16.991 -11.806 -14.292 1.00 87.81 199 ASN A C 1
ATOM 1579 O O . ASN A 1 199 ? 18.116 -11.601 -14.742 1.00 87.81 199 ASN A O 1
ATOM 1583 N N . SER A 1 200 ? 15.887 -11.607 -15.021 1.00 86.50 200 SER A N 1
ATOM 1584 C CA . SER A 1 200 ? 15.904 -11.114 -16.403 1.00 86.50 200 SER A CA 1
ATOM 1585 C C . SER A 1 200 ? 15.829 -9.597 -16.523 1.00 86.50 200 SER A C 1
ATOM 1587 O O . SER A 1 200 ? 16.385 -9.067 -17.479 1.00 86.50 200 SER A O 1
ATOM 1589 N N . THR A 1 201 ? 15.142 -8.934 -15.595 1.00 87.38 201 THR A N 1
ATOM 1590 C CA . THR A 1 201 ? 14.816 -7.497 -15.672 1.00 87.38 201 THR A CA 1
ATOM 1591 C C . THR A 1 201 ? 15.339 -6.706 -14.473 1.00 87.38 201 THR A C 1
ATOM 1593 O O . THR A 1 201 ? 15.459 -5.496 -14.534 1.00 87.38 201 THR A O 1
ATOM 1596 N N . GLY A 1 202 ? 15.770 -7.374 -13.399 1.00 90.88 202 GLY A N 1
ATOM 1597 C CA . GLY A 1 202 ? 16.132 -6.676 -12.172 1.00 90.88 202 GLY A CA 1
ATOM 1598 C C . GLY A 1 202 ? 14.881 -6.319 -11.378 1.00 90.88 202 GLY A C 1
ATOM 1599 O O . GLY A 1 202 ? 13.997 -7.164 -11.246 1.00 90.88 202 GLY A O 1
ATOM 1600 N N . TYR A 1 203 ? 14.850 -5.134 -10.765 1.00 92.94 203 TYR A N 1
ATOM 1601 C CA . TYR A 1 203 ? 13.647 -4.657 -10.077 1.00 92.94 203 TYR A CA 1
ATOM 1602 C C . TYR A 1 203 ? 12.771 -3.872 -11.046 1.00 92.94 203 TYR A C 1
ATOM 1604 O O . TYR A 1 203 ? 13.253 -2.892 -11.595 1.00 92.94 203 TYR A O 1
ATOM 1612 N N . ASP A 1 204 ? 11.501 -4.253 -11.153 1.00 93.81 204 ASP A N 1
ATOM 1613 C CA . ASP A 1 204 ? 10.498 -3.568 -11.970 1.00 93.81 204 ASP A CA 1
ATOM 1614 C C . ASP A 1 204 ? 9.408 -2.977 -11.076 1.00 93.81 204 ASP A C 1
ATOM 1616 O O . ASP A 1 204 ? 8.996 -3.602 -10.091 1.00 93.81 204 ASP A O 1
ATOM 1620 N N . CYS A 1 205 ? 8.870 -1.816 -11.447 1.00 94.75 205 CYS A N 1
ATOM 1621 C CA . CYS A 1 205 ? 7.669 -1.274 -10.819 1.00 94.75 205 CYS A CA 1
ATOM 1622 C C . CYS A 1 205 ? 6.469 -2.168 -11.148 1.00 94.75 205 CYS A C 1
ATOM 1624 O O . CYS A 1 205 ? 6.258 -2.528 -12.306 1.00 94.75 205 CYS A O 1
ATOM 1626 N N . VAL A 1 206 ? 5.636 -2.472 -10.153 1.00 96.88 206 VAL A N 1
ATOM 1627 C CA . VAL A 1 206 ? 4.401 -3.244 -10.333 1.00 96.88 206 VAL A CA 1
ATOM 1628 C C . VAL A 1 206 ? 3.230 -2.479 -9.741 1.00 96.88 206 VAL A C 1
ATOM 1630 O O . VAL A 1 206 ? 3.329 -1.887 -8.666 1.00 96.88 206 VAL A O 1
ATOM 1633 N N . THR A 1 207 ? 2.107 -2.486 -10.450 1.00 98.25 207 THR A N 1
ATOM 1634 C CA . THR A 1 207 ? 0.829 -1.943 -9.989 1.00 98.25 207 THR A CA 1
ATOM 1635 C C . THR A 1 207 ? -0.258 -2.968 -10.244 1.00 98.25 207 THR A C 1
ATOM 1637 O O . THR A 1 207 ? -0.356 -3.508 -11.342 1.00 98.25 207 THR A O 1
ATOM 1640 N N . ILE A 1 208 ? -1.067 -3.244 -9.232 1.00 98.62 208 ILE A N 1
ATOM 1641 C CA . ILE A 1 208 ? -2.126 -4.247 -9.267 1.00 98.62 208 ILE A CA 1
ATOM 1642 C C . ILE A 1 208 ? -3.434 -3.558 -8.930 1.00 98.62 208 ILE A C 1
ATOM 1644 O O . ILE A 1 208 ? -3.479 -2.765 -7.988 1.00 98.62 208 ILE A O 1
ATOM 1648 N N . LYS A 1 209 ? -4.493 -3.890 -9.664 1.00 98.62 209 LYS A N 1
ATOM 1649 C CA . LYS A 1 209 ? -5.855 -3.504 -9.314 1.00 98.62 209 LYS A CA 1
ATOM 1650 C C . LYS A 1 209 ? -6.665 -4.725 -8.905 1.00 98.62 209 LYS A C 1
ATOM 1652 O O . LYS A 1 209 ? -6.724 -5.700 -9.652 1.00 98.62 209 LYS A O 1
ATOM 1657 N N . TYR A 1 210 ? -7.345 -4.629 -7.769 1.00 98.75 210 TYR A N 1
ATOM 1658 C CA . TYR A 1 210 ? -8.346 -5.590 -7.317 1.00 98.75 210 TYR A CA 1
ATOM 1659 C C . TYR A 1 210 ? -9.740 -4.959 -7.292 1.00 98.75 210 TYR A C 1
ATOM 1661 O O . TYR A 1 210 ? -9.880 -3.748 -7.094 1.00 98.75 210 TYR A O 1
ATOM 1669 N N . ASP A 1 211 ? -10.775 -5.777 -7.461 1.00 98.38 211 ASP A N 1
ATOM 1670 C CA . ASP A 1 211 ? -12.142 -5.390 -7.113 1.00 98.38 211 ASP A CA 1
ATOM 1671 C C . ASP A 1 211 ? -12.401 -5.493 -5.597 1.00 98.38 211 ASP A C 1
ATOM 1673 O O . ASP A 1 211 ? -11.553 -5.940 -4.821 1.00 98.38 211 ASP A O 1
ATOM 1677 N N . THR A 1 212 ? -13.596 -5.086 -5.159 1.00 97.25 212 THR A N 1
ATOM 1678 C CA . THR A 1 212 ? -13.992 -5.063 -3.739 1.00 97.25 212 THR A CA 1
ATOM 1679 C C . THR A 1 212 ? -13.947 -6.427 -3.046 1.00 97.25 212 THR A C 1
ATOM 1681 O O . THR A 1 212 ? -13.795 -6.484 -1.816 1.00 97.25 212 THR A O 1
ATOM 1684 N N . ASP A 1 213 ? -14.091 -7.502 -3.821 1.00 98.00 213 ASP A N 1
ATOM 1685 C CA . ASP A 1 213 ? -14.109 -8.890 -3.362 1.00 98.00 213 ASP A CA 1
ATOM 1686 C C . ASP A 1 213 ? -12.704 -9.518 -3.385 1.00 98.00 213 ASP A C 1
ATOM 1688 O O . ASP A 1 213 ? -12.533 -10.663 -2.970 1.00 98.00 213 ASP A O 1
ATOM 1692 N N . GLY A 1 214 ? -11.695 -8.763 -3.831 1.00 98.06 214 GLY A N 1
ATOM 1693 C CA . GLY A 1 214 ? -10.313 -9.212 -3.925 1.00 98.06 214 GLY A CA 1
ATOM 1694 C C . GLY A 1 214 ? -9.994 -9.941 -5.232 1.00 98.06 214 GLY A C 1
ATOM 1695 O O . GLY A 1 214 ? -8.951 -10.579 -5.323 1.00 98.06 214 GLY A O 1
ATOM 1696 N N . ASN A 1 215 ? -10.827 -9.875 -6.270 1.00 98.50 215 ASN A N 1
ATOM 1697 C CA . ASN A 1 215 ? -10.440 -10.447 -7.561 1.00 98.50 215 ASN A CA 1
ATOM 1698 C C . ASN A 1 215 ? -9.455 -9.515 -8.273 1.00 98.50 215 ASN A C 1
ATOM 1700 O O . ASN A 1 215 ? -9.689 -8.311 -8.365 1.00 98.50 215 ASN A O 1
ATOM 1704 N N . GLU A 1 216 ? -8.363 -10.070 -8.801 1.00 98.44 216 GLU A N 1
ATOM 1705 C CA . GLU A 1 216 ? -7.415 -9.325 -9.636 1.00 98.44 216 GLU A CA 1
ATOM 1706 C C . GLU A 1 216 ? -8.094 -8.902 -10.944 1.00 98.44 216 GLU A C 1
ATOM 1708 O O . GLU A 1 216 ? -8.577 -9.738 -11.709 1.00 98.44 216 GLU A O 1
ATOM 1713 N N . LEU A 1 217 ? -8.135 -7.593 -11.190 1.00 98.31 217 LEU A N 1
ATOM 1714 C CA . LEU A 1 217 ? -8.671 -7.010 -12.417 1.00 98.31 217 LEU A CA 1
ATOM 1715 C C . LEU A 1 217 ? -7.574 -6.829 -13.465 1.00 98.31 217 LEU A C 1
ATOM 1717 O O . LEU A 1 217 ? -7.792 -7.140 -14.636 1.00 98.31 217 LEU A O 1
ATOM 1721 N N . TRP A 1 218 ? -6.407 -6.331 -13.050 1.00 98.56 218 TRP A N 1
ATOM 1722 C CA . TRP A 1 218 ? -5.226 -6.220 -13.903 1.00 98.56 218 TRP A CA 1
ATOM 1723 C C . TRP A 1 218 ? -3.937 -6.064 -13.092 1.00 98.56 218 TRP A C 1
ATOM 1725 O O . TRP A 1 218 ? -3.950 -5.646 -11.932 1.00 98.56 218 TRP A O 1
ATOM 1735 N N . VAL A 1 219 ? -2.814 -6.345 -13.757 1.00 98.00 219 VAL A N 1
ATOM 1736 C CA . VAL A 1 219 ? -1.450 -6.096 -13.277 1.00 98.00 219 VAL A CA 1
ATOM 1737 C C . VAL A 1 219 ? -0.675 -5.381 -14.376 1.00 98.00 219 VAL A C 1
ATOM 1739 O O . VAL A 1 219 ? -0.577 -5.889 -15.492 1.00 98.00 219 VAL A O 1
ATOM 1742 N N . ASN A 1 220 ? -0.083 -4.239 -14.041 1.00 97.06 220 ASN A N 1
ATOM 1743 C CA . ASN A 1 220 ? 0.831 -3.501 -14.901 1.00 97.06 220 ASN A CA 1
ATOM 1744 C C . ASN A 1 220 ? 2.245 -3.523 -14.348 1.00 97.06 220 ASN A C 1
ATOM 1746 O O . ASN A 1 220 ? 2.459 -3.508 -13.134 1.00 97.06 220 ASN A O 1
ATOM 1750 N N . ARG A 1 221 ? 3.210 -3.537 -15.267 1.00 93.81 221 ARG A N 1
ATOM 1751 C CA . ARG A 1 221 ? 4.632 -3.464 -14.948 1.00 93.81 221 ARG A CA 1
ATOM 1752 C C . ARG A 1 221 ? 5.284 -2.373 -15.764 1.00 93.81 221 ARG A C 1
ATOM 1754 O O . ARG A 1 221 ? 5.058 -2.297 -16.969 1.00 93.81 221 ARG A O 1
ATOM 1761 N N . TYR A 1 222 ? 6.101 -1.579 -15.095 1.00 90.69 222 TYR A N 1
ATOM 1762 C CA . TYR A 1 222 ? 6.937 -0.577 -15.728 1.00 90.69 222 TYR A CA 1
ATOM 1763 C C . TYR A 1 222 ? 8.403 -0.940 -15.486 1.00 90.69 222 TYR A C 1
ATOM 1765 O O . TYR A 1 222 ? 8.821 -1.076 -14.336 1.00 90.69 222 TYR A O 1
ATOM 1773 N N . ASP A 1 223 ? 9.138 -1.095 -16.585 1.00 88.50 223 ASP A N 1
ATOM 1774 C CA . ASP A 1 223 ? 10.556 -1.460 -16.650 1.00 88.50 223 ASP A CA 1
ATOM 1775 C C . ASP A 1 223 ? 11.249 -0.465 -17.594 1.00 88.50 223 ASP A C 1
ATOM 1777 O O . ASP A 1 223 ? 10.867 -0.310 -18.763 1.00 88.50 223 ASP A O 1
ATOM 1781 N N . HIS A 1 224 ? 12.234 0.255 -17.064 1.00 81.38 224 HIS A N 1
ATOM 1782 C CA . HIS A 1 224 ? 13.060 1.201 -17.803 1.00 81.38 224 HIS A CA 1
ATOM 1783 C C . HIS A 1 224 ? 14.552 1.057 -17.467 1.00 81.38 224 HIS A C 1
ATOM 1785 O O . HIS A 1 224 ? 15.329 2.006 -17.621 1.00 81.38 224 HIS A O 1
ATOM 1791 N N . GLY A 1 225 ? 14.990 -0.127 -17.035 1.00 75.19 225 GLY A N 1
ATOM 1792 C CA . GLY A 1 225 ? 16.387 -0.355 -16.690 1.00 75.19 225 GLY A CA 1
ATOM 1793 C C . GLY A 1 225 ? 16.594 -1.519 -15.735 1.00 75.19 225 GLY A C 1
ATOM 1794 O O . GLY A 1 225 ? 15.862 -2.490 -15.745 1.00 75.19 225 GLY A O 1
ATOM 1795 N N . ASP A 1 226 ? 17.654 -1.439 -14.927 1.00 77.25 226 ASP A N 1
ATOM 1796 C CA . ASP A 1 226 ? 18.029 -2.552 -14.043 1.00 77.25 226 ASP A CA 1
ATOM 1797 C C . ASP A 1 226 ? 17.335 -2.470 -12.663 1.00 77.25 226 ASP A C 1
ATOM 1799 O O . ASP A 1 226 ? 17.352 -3.433 -11.884 1.00 77.25 226 ASP A O 1
ATOM 1803 N N . ASN A 1 227 ? 16.826 -1.292 -12.277 1.00 86.50 227 ASN A N 1
ATOM 1804 C CA . ASN A 1 227 ? 16.259 -1.070 -10.944 1.00 86.50 227 ASN A CA 1
ATOM 1805 C C . ASN A 1 227 ? 15.241 0.078 -10.920 1.00 86.50 227 ASN A C 1
ATOM 1807 O O . ASN A 1 227 ? 15.589 1.229 -10.640 1.00 86.50 227 ASN A O 1
ATOM 1811 N N . ASP A 1 228 ? 13.988 -0.285 -11.148 1.00 90.75 228 ASP A N 1
ATOM 1812 C CA . ASP A 1 228 ? 12.796 0.540 -11.047 1.00 90.75 228 ASP A CA 1
ATOM 1813 C C . ASP A 1 228 ? 12.045 0.228 -9.752 1.00 90.75 228 ASP A C 1
ATOM 1815 O O . ASP A 1 228 ? 11.777 -0.929 -9.411 1.00 90.75 228 ASP A O 1
ATOM 1819 N N . ARG A 1 229 ? 11.725 1.267 -8.977 1.00 91.62 229 ARG A N 1
ATOM 1820 C CA . ARG A 1 229 ? 10.997 1.108 -7.717 1.00 91.62 229 ARG A CA 1
ATOM 1821 C C . ARG A 1 229 ? 9.940 2.166 -7.532 1.00 91.62 229 ARG A C 1
ATOM 1823 O O . ARG A 1 229 ? 10.218 3.356 -7.660 1.00 91.62 229 ARG A O 1
ATOM 1830 N N . VAL A 1 230 ? 8.768 1.707 -7.113 1.00 93.38 230 VAL A N 1
ATOM 1831 C CA . VAL A 1 230 ? 7.680 2.559 -6.645 1.00 93.38 230 VAL A CA 1
ATOM 1832 C C . VAL A 1 230 ? 7.999 3.109 -5.261 1.00 93.38 230 VAL A C 1
ATOM 1834 O O . VAL A 1 230 ? 8.548 2.409 -4.406 1.00 93.38 230 VAL A O 1
ATOM 1837 N N . VAL A 1 231 ? 7.618 4.366 -5.062 1.00 91.06 231 VAL A N 1
ATOM 1838 C CA . VAL A 1 231 ? 7.632 5.045 -3.766 1.00 91.06 231 VAL A CA 1
ATOM 1839 C C . VAL A 1 231 ? 6.211 5.303 -3.274 1.00 91.06 231 VAL A C 1
ATOM 1841 O O . VAL A 1 231 ? 5.942 5.058 -2.106 1.00 91.06 231 VAL A O 1
ATOM 1844 N N . SER A 1 232 ? 5.305 5.745 -4.151 1.00 93.19 232 SER A N 1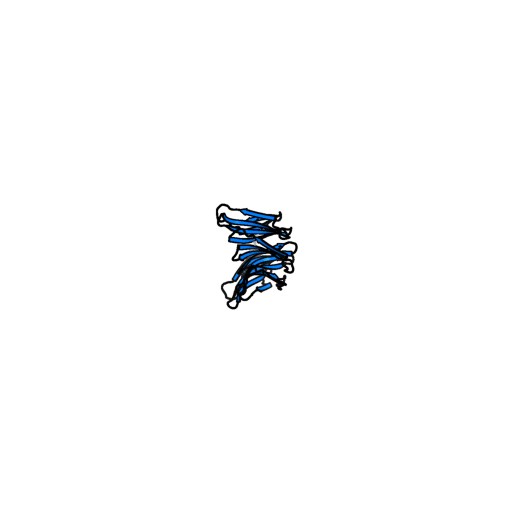
ATOM 1845 C CA . SER A 1 232 ? 3.923 6.055 -3.774 1.00 93.19 232 SER A CA 1
ATOM 1846 C C . SER A 1 232 ? 2.964 5.949 -4.965 1.00 93.19 232 SER A C 1
ATOM 1848 O O . SER A 1 232 ? 3.385 6.008 -6.129 1.00 93.19 232 SER A O 1
ATOM 1850 N N . LEU A 1 233 ? 1.674 5.789 -4.672 1.00 95.50 233 LEU A N 1
ATOM 1851 C CA . LEU A 1 233 ? 0.577 5.811 -5.623 1.00 95.50 233 LEU A CA 1
ATOM 1852 C C . LEU A 1 233 ? -0.569 6.715 -5.150 1.00 95.50 233 LEU A C 1
ATOM 1854 O O . LEU A 1 233 ? -0.877 6.827 -3.969 1.00 95.50 233 LEU A O 1
ATOM 1858 N N . ALA A 1 234 ? -1.281 7.304 -6.102 1.00 94.31 234 ALA A N 1
ATOM 1859 C CA . ALA A 1 234 ? -2.481 8.081 -5.837 1.00 94.31 234 ALA A CA 1
ATOM 1860 C C . ALA A 1 234 ? -3.538 7.805 -6.904 1.00 94.31 234 ALA A C 1
ATOM 1862 O O . ALA A 1 234 ? -3.211 7.491 -8.049 1.00 94.31 234 ALA A O 1
ATOM 1863 N N . VAL A 1 235 ? -4.812 7.922 -6.538 1.00 93.69 235 VAL A N 1
ATOM 1864 C CA . VAL A 1 235 ? -5.938 7.606 -7.424 1.00 93.69 235 VAL A CA 1
ATOM 1865 C C . VAL A 1 235 ? -6.850 8.820 -7.537 1.00 93.69 235 VAL A C 1
ATOM 1867 O O . VAL A 1 235 ? -7.169 9.456 -6.533 1.00 93.69 235 VAL A O 1
ATOM 1870 N N . ASP A 1 236 ? -7.243 9.171 -8.761 1.00 91.25 236 ASP A N 1
ATOM 1871 C CA . ASP A 1 236 ? -8.189 10.265 -8.989 1.00 91.25 236 ASP A CA 1
ATOM 1872 C C . ASP A 1 236 ? -9.654 9.816 -8.905 1.00 91.25 236 ASP A C 1
ATOM 1874 O O . ASP A 1 236 ? -9.993 8.633 -8.843 1.00 91.25 236 ASP A O 1
ATOM 1878 N N . SER A 1 237 ? -10.555 10.798 -8.928 1.00 89.88 237 SER A N 1
ATOM 1879 C CA . SER A 1 237 ? -12.001 10.564 -8.845 1.00 89.88 237 SER A CA 1
ATOM 1880 C C . SER A 1 237 ? -12.581 9.771 -10.025 1.00 89.88 237 SER A C 1
ATOM 1882 O O . SER A 1 237 ? -13.687 9.242 -9.919 1.00 89.88 237 SER A O 1
ATOM 1884 N N . SER A 1 238 ? -11.845 9.676 -11.138 1.00 90.62 238 SER A N 1
ATOM 1885 C CA . SER A 1 238 ? -12.216 8.875 -12.309 1.00 90.62 238 SER A CA 1
ATOM 1886 C C . SER A 1 238 ? -11.670 7.444 -12.239 1.00 90.62 238 SER A C 1
ATOM 1888 O O . SER A 1 238 ? -11.939 6.648 -13.139 1.00 90.62 238 SER A O 1
ATOM 1890 N N . GLY A 1 239 ? -10.918 7.103 -11.187 1.00 92.00 239 GLY A N 1
ATOM 1891 C CA . GLY A 1 239 ? -10.284 5.800 -11.021 1.00 92.00 239 GLY A CA 1
ATOM 1892 C C . GLY A 1 239 ? -9.045 5.612 -11.897 1.00 92.00 239 GLY A C 1
ATOM 1893 O O . GLY A 1 239 ? -8.700 4.472 -12.201 1.00 92.00 239 GLY A O 1
ATOM 1894 N N . ASN A 1 240 ? -8.392 6.694 -12.336 1.00 93.00 240 ASN A N 1
ATOM 1895 C CA . ASN A 1 240 ? -7.043 6.580 -12.885 1.00 93.00 240 ASN A CA 1
ATOM 1896 C C . ASN A 1 240 ? -6.041 6.556 -11.735 1.00 93.00 240 ASN A C 1
ATOM 1898 O O . ASN A 1 240 ? -6.171 7.327 -10.781 1.00 93.00 240 ASN A O 1
ATOM 1902 N N . VAL A 1 241 ? -5.013 5.726 -11.864 1.00 95.38 241 VAL A N 1
ATOM 1903 C CA . VAL A 1 241 ? -3.942 5.626 -10.876 1.00 95.38 241 VAL A CA 1
ATOM 1904 C C . VAL A 1 241 ? -2.673 6.276 -11.407 1.00 95.38 241 VAL A C 1
ATOM 1906 O O . VAL A 1 241 ? -2.309 6.129 -12.574 1.00 95.38 241 VAL A O 1
ATOM 1909 N N . TYR A 1 242 ? -2.004 7.000 -10.525 1.00 94.38 242 TYR A N 1
ATOM 1910 C CA . TYR A 1 242 ? -0.716 7.632 -10.736 1.00 94.38 242 TYR A CA 1
ATOM 1911 C C . TYR A 1 242 ? 0.269 6.951 -9.804 1.00 94.38 242 TYR A C 1
ATOM 1913 O O . TYR A 1 242 ? -0.009 6.800 -8.618 1.00 94.38 242 TYR A O 1
ATOM 1921 N N . VAL A 1 243 ? 1.406 6.535 -10.335 1.00 94.38 243 VAL A N 1
ATOM 1922 C CA . VAL A 1 243 ? 2.423 5.788 -9.601 1.00 94.38 243 VAL A CA 1
ATOM 1923 C C . VAL A 1 243 ? 3.736 6.507 -9.797 1.00 94.38 243 VAL A C 1
ATOM 1925 O O . VAL A 1 243 ? 4.128 6.748 -10.937 1.00 94.38 243 VAL A O 1
ATOM 1928 N N . THR A 1 244 ? 4.402 6.869 -8.705 1.00 92.38 244 THR A N 1
ATOM 1929 C CA . THR A 1 244 ? 5.689 7.561 -8.750 1.00 92.38 244 THR A CA 1
ATOM 1930 C C . THR A 1 244 ? 6.790 6.742 -8.098 1.00 92.38 244 THR A C 1
ATOM 1932 O O . THR A 1 244 ? 6.545 5.889 -7.240 1.00 92.38 244 THR A O 1
ATOM 1935 N N . GLY A 1 245 ? 8.025 7.011 -8.494 1.00 90.19 245 GLY A N 1
ATOM 1936 C CA . GLY A 1 245 ? 9.182 6.293 -8.002 1.00 90.19 245 GLY A CA 1
ATOM 1937 C C . GLY A 1 245 ? 10.465 6.742 -8.671 1.00 90.19 245 GLY A C 1
ATOM 1938 O O . GLY A 1 245 ? 10.579 7.879 -9.130 1.00 90.19 245 GLY A O 1
ATOM 1939 N N . PHE A 1 246 ? 11.434 5.840 -8.742 1.00 89.12 246 PHE A N 1
ATOM 1940 C CA . PHE A 1 246 ? 12.681 6.075 -9.456 1.00 89.12 246 PHE A CA 1
ATOM 1941 C C . PHE A 1 246 ? 13.048 4.897 -10.345 1.00 89.12 246 PHE A C 1
ATOM 1943 O O . PHE A 1 246 ? 12.725 3.751 -10.044 1.00 89.12 246 PHE A O 1
ATOM 1950 N N . SER A 1 247 ? 13.770 5.214 -11.409 1.00 87.75 247 SER A N 1
ATOM 1951 C CA . SER A 1 247 ? 14.357 4.291 -12.369 1.00 87.75 247 SER A CA 1
ATOM 1952 C C . SER A 1 247 ? 15.867 4.476 -12.386 1.00 87.75 247 SER A C 1
ATOM 1954 O O . SER A 1 247 ? 16.341 5.606 -12.258 1.00 87.75 247 SER A O 1
ATOM 1956 N N . TYR A 1 248 ? 16.628 3.392 -12.534 1.00 85.00 248 TYR A N 1
ATOM 1957 C CA . TYR A 1 248 ? 18.076 3.449 -12.718 1.00 85.00 248 TYR A CA 1
ATOM 1958 C C . TYR A 1 248 ? 18.492 2.899 -14.079 1.00 85.00 248 TYR A C 1
ATOM 1960 O O . TYR A 1 248 ? 18.245 1.731 -14.389 1.00 85.00 248 TYR A O 1
ATOM 1968 N N . SER A 1 249 ? 19.251 3.701 -14.830 1.00 79.25 249 SER A N 1
ATOM 1969 C CA . SER A 1 249 ? 19.947 3.240 -16.032 1.00 79.25 249 SER A CA 1
ATOM 1970 C C . SER A 1 249 ? 21.432 3.608 -16.006 1.00 79.25 249 SER A C 1
ATOM 1972 O O . SER A 1 249 ? 21.841 4.626 -15.445 1.00 79.25 249 SER A O 1
ATOM 1974 N N . ASN A 1 250 ? 22.263 2.818 -16.693 1.00 77.69 250 ASN A N 1
ATOM 1975 C CA . ASN A 1 250 ? 23.689 3.133 -16.855 1.00 77.69 250 ASN A CA 1
ATOM 1976 C C . ASN A 1 250 ? 23.934 4.445 -17.630 1.00 77.69 250 ASN A C 1
ATOM 1978 O O . ASN A 1 250 ? 25.024 5.009 -17.545 1.00 77.69 250 ASN A O 1
ATOM 1982 N N . SER A 1 251 ? 22.951 4.913 -18.406 1.00 75.75 251 SER A N 1
ATOM 1983 C CA . SER A 1 251 ? 23.044 6.142 -19.200 1.00 75.75 251 SER A CA 1
ATOM 1984 C C . SER A 1 251 ? 22.634 7.408 -18.453 1.00 75.75 251 SER A C 1
ATOM 1986 O O . SER A 1 251 ? 23.185 8.463 -18.757 1.00 75.75 251 SER A O 1
ATOM 1988 N N . THR A 1 252 ? 21.686 7.315 -17.517 1.00 71.75 252 THR A N 1
ATOM 1989 C CA . THR A 1 252 ? 21.058 8.475 -16.851 1.00 71.75 252 THR A CA 1
ATOM 1990 C C . THR A 1 252 ? 21.255 8.487 -15.336 1.00 71.75 252 THR A C 1
ATOM 1992 O O . THR A 1 252 ? 21.000 9.493 -14.694 1.00 71.75 252 THR A O 1
ATOM 1995 N N . GLY A 1 253 ? 21.748 7.404 -14.727 1.00 81.50 253 GLY A N 1
ATOM 1996 C CA . GLY A 1 253 ? 21.737 7.289 -13.269 1.00 81.50 253 GLY A CA 1
ATOM 1997 C C . GLY A 1 253 ? 20.311 7.094 -12.750 1.00 81.50 253 GLY A C 1
ATOM 1998 O O . GLY A 1 253 ? 19.523 6.409 -13.399 1.00 81.50 253 GLY A O 1
ATOM 1999 N N . TYR A 1 254 ? 20.004 7.635 -11.566 1.00 80.75 254 TYR A N 1
ATOM 2000 C CA . TYR A 1 254 ? 18.650 7.592 -11.005 1.00 80.75 254 TYR A CA 1
ATOM 2001 C C . TYR A 1 254 ? 17.811 8.761 -11.526 1.00 80.75 254 TYR A C 1
ATOM 2003 O O . TYR A 1 254 ? 18.173 9.909 -11.298 1.00 80.75 254 TYR A O 1
ATOM 2011 N N . SER A 1 255 ? 16.676 8.463 -12.149 1.00 81.81 255 SER A N 1
ATOM 2012 C CA . SER A 1 255 ? 15.682 9.445 -12.596 1.00 81.81 255 SER A CA 1
ATOM 2013 C C . SER A 1 255 ? 14.358 9.173 -11.889 1.00 81.81 255 SER A C 1
ATOM 2015 O O . SER A 1 255 ? 13.993 8.004 -11.730 1.00 81.81 255 SER A O 1
ATOM 2017 N N . TYR A 1 256 ? 13.602 10.201 -11.491 1.00 83.88 256 TYR A N 1
ATOM 2018 C CA . TYR A 1 256 ? 12.244 9.942 -11.006 1.00 83.88 256 TYR A CA 1
ATOM 2019 C C . TYR A 1 256 ? 11.301 9.688 -12.181 1.00 83.88 256 TYR A C 1
ATOM 2021 O O . TYR A 1 256 ? 11.438 10.277 -13.258 1.00 83.88 256 TYR A O 1
ATOM 2029 N N . VAL A 1 257 ? 10.341 8.795 -11.966 1.00 87.19 257 VAL A N 1
ATOM 2030 C CA . VAL A 1 257 ? 9.343 8.413 -12.962 1.00 87.19 257 VAL A CA 1
ATOM 2031 C C . VAL A 1 257 ? 7.956 8.501 -12.358 1.00 87.19 257 VAL A C 1
ATOM 2033 O O . VAL A 1 257 ? 7.743 8.093 -11.221 1.00 87.19 257 VAL A O 1
ATOM 2036 N N . THR A 1 258 ? 7.009 9.012 -13.136 1.00 89.94 258 THR A N 1
ATOM 2037 C CA . THR A 1 258 ? 5.584 8.937 -12.837 1.00 89.94 258 THR A CA 1
ATOM 2038 C C . THR A 1 258 ? 4.856 8.303 -14.008 1.00 89.94 258 THR A C 1
ATOM 2040 O O . THR A 1 258 ? 4.917 8.811 -15.129 1.00 89.94 258 THR A O 1
ATOM 2043 N N . VAL A 1 259 ? 4.142 7.216 -13.735 1.00 91.75 259 VAL A N 1
ATOM 2044 C CA . VAL A 1 259 ? 3.299 6.514 -14.702 1.00 91.75 259 VAL A CA 1
ATOM 2045 C C . VAL A 1 259 ? 1.839 6.727 -14.333 1.00 91.75 259 VAL A C 1
ATOM 2047 O O . VAL A 1 259 ? 1.476 6.668 -13.158 1.00 91.75 259 VAL A O 1
ATOM 2050 N N . LYS A 1 260 ? 0.997 6.982 -15.331 1.00 93.50 260 LYS A N 1
ATOM 2051 C CA . LYS A 1 260 ? -0.456 7.034 -15.181 1.00 93.50 260 LYS A CA 1
ATOM 2052 C C . LYS A 1 260 ? -1.085 5.872 -15.935 1.00 93.50 260 LYS A C 1
ATOM 2054 O O . LYS A 1 260 ? -0.887 5.764 -17.144 1.00 93.50 260 LYS A O 1
ATOM 2059 N N . TYR A 1 261 ? -1.925 5.107 -15.250 1.00 95.75 261 TYR A N 1
ATOM 2060 C CA . TYR A 1 261 ? -2.804 4.116 -15.865 1.00 95.75 261 TYR A CA 1
ATOM 2061 C C . TYR A 1 261 ? -4.257 4.562 -15.755 1.00 95.75 261 TYR A C 1
ATOM 2063 O O . TYR A 1 261 ? -4.658 5.171 -14.757 1.00 95.75 261 TYR A O 1
ATOM 2071 N N . ASP A 1 262 ? -5.049 4.265 -16.777 1.00 94.88 262 ASP A N 1
ATOM 2072 C CA . ASP A 1 262 ? -6.494 4.414 -16.686 1.00 94.88 262 ASP A CA 1
ATOM 2073 C C . ASP A 1 262 ? -7.134 3.300 -15.840 1.00 94.88 262 ASP A C 1
ATOM 2075 O O . ASP A 1 262 ? -6.474 2.382 -15.346 1.00 94.88 262 ASP A O 1
ATOM 2079 N N . THR A 1 263 ? -8.452 3.373 -15.661 1.00 94.69 263 THR A N 1
ATOM 2080 C CA . THR A 1 263 ? -9.192 2.399 -14.845 1.00 94.69 263 THR A CA 1
ATOM 2081 C C . THR A 1 263 ? -9.119 0.958 -15.383 1.00 94.69 263 THR A C 1
ATOM 2083 O O . THR A 1 263 ? -9.300 0.005 -14.615 1.00 94.69 263 THR A O 1
ATOM 2086 N N . TYR A 1 264 ? -8.832 0.778 -16.675 1.00 95.19 264 TYR A N 1
ATOM 2087 C CA . TYR A 1 264 ? -8.711 -0.516 -17.350 1.00 95.19 264 TYR A CA 1
ATOM 2088 C C . TYR A 1 264 ? -7.272 -1.044 -17.374 1.00 95.19 264 TYR A C 1
ATOM 2090 O O . TYR A 1 264 ? -7.065 -2.199 -17.739 1.00 95.19 264 TYR A O 1
ATOM 2098 N N . GLY A 1 265 ? -6.309 -0.232 -16.935 1.00 93.94 265 GLY A N 1
ATOM 2099 C CA . GLY A 1 265 ? -4.894 -0.569 -16.933 1.00 93.94 265 GLY A CA 1
ATOM 2100 C C . GLY A 1 265 ? -4.163 -0.127 -18.201 1.00 93.94 265 GLY A C 1
ATOM 2101 O O . GLY A 1 265 ? -3.006 -0.497 -18.373 1.00 93.94 265 GLY A O 1
ATOM 2102 N N . ASP A 1 266 ? -4.774 0.671 -19.076 1.00 93.88 266 ASP A N 1
ATOM 2103 C CA . ASP A 1 266 ? -4.058 1.219 -20.226 1.00 93.88 266 ASP A CA 1
ATOM 2104 C C . ASP A 1 266 ? -3.133 2.360 -19.770 1.00 93.88 266 ASP A C 1
ATOM 2106 O O . ASP A 1 266 ? -3.538 3.267 -19.035 1.00 93.88 266 ASP A O 1
ATOM 2110 N N . GLU A 1 267 ? -1.869 2.326 -20.199 1.00 93.50 267 GLU A N 1
ATOM 2111 C CA . GLU A 1 267 ? -0.904 3.393 -1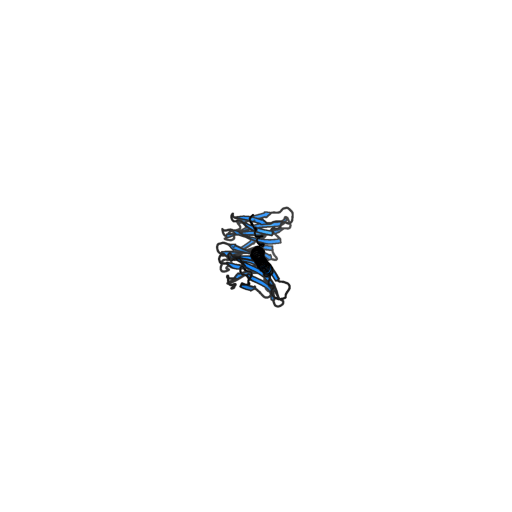9.924 1.00 93.50 267 GLU A CA 1
ATOM 2112 C C . GLU A 1 267 ? -1.303 4.673 -20.670 1.00 93.50 267 GLU A C 1
ATOM 2114 O O . GLU A 1 267 ? -1.405 4.704 -21.899 1.00 93.50 267 GLU A O 1
ATOM 2119 N N . LEU A 1 268 ? -1.520 5.753 -19.918 1.00 84.69 268 LEU A N 1
ATOM 2120 C CA . LEU A 1 268 ? -1.907 7.054 -20.462 1.00 84.69 268 LEU A CA 1
ATOM 2121 C C . LEU A 1 268 ? -0.735 8.031 -20.552 1.00 84.69 268 LEU A C 1
ATOM 2123 O O . LEU A 1 268 ? -0.747 8.925 -21.401 1.00 84.69 268 LEU A O 1
ATOM 2127 N N . LEU A 1 269 ? 0.230 7.924 -19.637 1.00 83.81 269 LEU A N 1
ATOM 2128 C CA . LEU A 1 269 ? 1.356 8.845 -19.541 1.00 83.81 269 LEU A CA 1
ATOM 2129 C C . LEU A 1 269 ? 2.524 8.212 -18.786 1.00 83.81 269 LEU A C 1
ATOM 2131 O O . LEU A 1 269 ? 2.327 7.579 -17.753 1.00 83.81 269 LEU A O 1
ATOM 2135 N N . VAL A 1 270 ? 3.734 8.501 -19.261 1.00 80.06 270 VAL A N 1
ATOM 2136 C CA . VAL A 1 270 ? 4.992 8.316 -18.537 1.00 80.06 270 VAL A CA 1
ATOM 2137 C C . VAL A 1 270 ? 5.734 9.644 -18.575 1.00 80.06 270 VAL A C 1
ATOM 2139 O O . VAL A 1 270 ? 6.092 10.130 -19.648 1.00 80.06 270 VAL A O 1
ATOM 2142 N N . ASN A 1 271 ? 5.960 10.233 -17.405 1.00 79.38 271 ASN A N 1
ATOM 2143 C CA . ASN A 1 271 ? 6.838 11.383 -17.247 1.00 79.38 271 ASN A CA 1
ATOM 2144 C C . ASN A 1 271 ? 8.087 10.938 -16.496 1.00 79.38 271 ASN A C 1
ATOM 2146 O O . ASN A 1 271 ? 7.991 10.448 -15.373 1.00 79.38 271 ASN A O 1
ATOM 2150 N N . SER A 1 272 ? 9.249 11.154 -17.098 1.00 72.31 272 SER A N 1
ATOM 2151 C CA . SER A 1 272 ? 10.540 11.014 -16.437 1.00 72.31 272 SER A CA 1
ATOM 2152 C C . SER A 1 272 ? 11.247 12.361 -16.389 1.00 72.31 272 SER A C 1
ATOM 2154 O O . SER A 1 272 ? 11.120 13.189 -17.298 1.00 72.31 272 SER A O 1
ATOM 2156 N N . TYR A 1 273 ? 11.980 12.593 -15.309 1.00 71.38 273 TYR A N 1
ATOM 2157 C CA . TYR A 1 273 ? 12.829 13.764 -15.163 1.00 71.38 273 TYR A CA 1
ATOM 2158 C C . TYR A 1 273 ? 14.181 13.341 -14.616 1.00 71.38 273 TYR A C 1
ATOM 2160 O O . TYR A 1 273 ? 14.274 12.548 -13.678 1.00 71.38 273 TYR A O 1
ATOM 2168 N N . ASP A 1 274 ? 15.203 13.908 -15.235 1.00 68.69 274 ASP A N 1
ATOM 2169 C CA . ASP A 1 274 ? 16.604 13.691 -14.936 1.00 68.69 274 ASP A CA 1
ATOM 2170 C C . ASP A 1 274 ? 17.279 15.067 -14.913 1.00 68.69 274 ASP A C 1
ATOM 2172 O O . ASP A 1 274 ? 17.323 15.779 -15.924 1.00 68.69 274 ASP A O 1
ATOM 2176 N N . SER A 1 275 ? 17.747 15.475 -13.739 1.00 64.12 275 SER A N 1
ATOM 2177 C CA . SER A 1 275 ? 18.505 16.702 -13.521 1.00 64.12 275 SER A CA 1
ATOM 2178 C C . SER A 1 275 ? 19.977 16.567 -13.929 1.00 64.12 275 SER A C 1
ATOM 2180 O O . SER A 1 275 ? 20.689 17.574 -13.990 1.00 64.12 275 SER A O 1
ATOM 2182 N N . GLY A 1 276 ? 20.437 15.348 -14.234 1.00 60.38 276 GLY A N 1
ATOM 2183 C CA . GLY A 1 276 ? 21.841 14.973 -14.385 1.00 60.38 276 GLY A CA 1
ATOM 2184 C C . GLY A 1 276 ? 22.509 14.545 -13.071 1.00 60.38 276 GLY A C 1
ATOM 2185 O O . GLY A 1 276 ? 23.718 14.297 -13.061 1.00 60.38 276 GLY A O 1
ATOM 2186 N N . GLU A 1 277 ? 21.750 14.470 -11.973 1.00 71.00 277 GLU A N 1
ATOM 2187 C CA . GLU A 1 277 ? 22.154 13.932 -10.669 1.00 71.00 277 GLU A CA 1
ATOM 2188 C C . GLU A 1 277 ? 21.244 12.752 -10.263 1.00 71.00 277 GLU A C 1
ATOM 2190 O O . GLU A 1 277 ? 20.468 12.248 -11.064 1.00 71.00 277 GLU A O 1
ATOM 2195 N N . ASN A 1 278 ? 21.367 12.241 -9.031 1.00 67.12 278 ASN A N 1
ATOM 2196 C CA . ASN A 1 278 ? 20.492 11.164 -8.559 1.00 67.12 278 ASN A CA 1
ATOM 2197 C C . ASN A 1 278 ? 19.149 11.736 -8.090 1.00 67.12 278 ASN A C 1
ATOM 2199 O O . ASN A 1 278 ? 19.061 12.204 -6.954 1.00 67.12 278 ASN A O 1
ATOM 2203 N N . ASP A 1 279 ? 18.108 11.613 -8.909 1.00 67.19 279 ASP A N 1
ATOM 2204 C CA . ASP A 1 279 ? 16.770 12.097 -8.574 1.00 67.19 279 ASP A CA 1
ATOM 2205 C C . ASP A 1 279 ? 15.877 10.985 -8.003 1.00 67.19 279 ASP A C 1
ATOM 2207 O O . ASP A 1 279 ? 15.882 9.842 -8.473 1.00 67.19 279 ASP A O 1
ATOM 2211 N N . ARG A 1 280 ? 15.092 11.316 -6.971 1.00 65.19 280 ARG A N 1
ATOM 2212 C CA . ARG A 1 280 ? 14.124 10.409 -6.334 1.00 65.19 280 ARG A CA 1
ATOM 2213 C C . ARG A 1 280 ? 12.868 11.175 -5.935 1.00 65.19 280 ARG A C 1
ATOM 2215 O O . ARG A 1 280 ? 12.978 12.271 -5.396 1.00 65.19 280 ARG A O 1
ATOM 2222 N N . ALA A 1 281 ? 11.706 10.575 -6.178 1.00 67.75 281 ALA A N 1
ATOM 2223 C CA . ALA A 1 281 ? 10.448 11.027 -5.592 1.00 67.75 281 ALA A CA 1
ATOM 2224 C C . ALA A 1 281 ? 10.323 10.498 -4.156 1.00 67.75 281 ALA A C 1
ATOM 2226 O O . ALA A 1 281 ? 10.746 9.370 -3.893 1.00 67.75 281 ALA A O 1
ATOM 2227 N N . ASP A 1 282 ? 9.727 11.287 -3.261 1.00 72.81 282 ASP A N 1
ATOM 2228 C CA . ASP A 1 282 ? 9.504 10.897 -1.860 1.00 72.81 282 ASP A CA 1
ATOM 2229 C C . ASP A 1 282 ? 8.031 10.593 -1.548 1.00 72.81 282 ASP A C 1
ATOM 2231 O O . ASP A 1 282 ? 7.755 9.744 -0.705 1.00 72.81 282 ASP A O 1
ATOM 2235 N N . ASP A 1 283 ? 7.091 11.277 -2.210 1.00 71.62 283 ASP A N 1
ATOM 2236 C CA . ASP A 1 283 ? 5.652 11.146 -1.949 1.00 71.62 283 ASP A CA 1
ATOM 2237 C C . ASP A 1 283 ? 4.807 11.636 -3.141 1.00 71.62 283 ASP A C 1
ATOM 2239 O O . ASP A 1 283 ? 5.279 12.430 -3.971 1.00 71.62 283 ASP A O 1
ATOM 2243 N N . LEU A 1 284 ? 3.553 11.183 -3.215 1.00 73.50 284 LEU A N 1
ATOM 2244 C CA . LEU A 1 284 ? 2.584 11.533 -4.248 1.00 73.50 284 LEU A CA 1
ATOM 2245 C C . LEU A 1 284 ? 1.218 11.882 -3.649 1.00 73.50 284 LEU A C 1
ATOM 2247 O O . LEU A 1 284 ? 0.618 11.107 -2.917 1.00 73.50 284 LEU A O 1
ATOM 2251 N N . GLY A 1 285 ? 0.657 13.020 -4.056 1.00 67.44 285 GLY A N 1
ATOM 2252 C CA . GLY A 1 285 ? -0.720 13.391 -3.728 1.00 67.44 285 GLY A CA 1
ATOM 2253 C C . GLY A 1 285 ? -1.505 13.830 -4.958 1.00 67.44 285 GLY A C 1
ATOM 2254 O O . GLY A 1 285 ? -0.961 14.482 -5.849 1.00 67.44 285 GLY A O 1
ATOM 2255 N N . VAL A 1 286 ? -2.804 13.527 -4.993 1.00 65.94 286 VAL A N 1
ATOM 2256 C CA . VAL A 1 286 ? -3.741 14.070 -5.992 1.00 65.94 286 VAL A CA 1
ATOM 2257 C C . VAL A 1 286 ? -4.638 15.102 -5.314 1.00 65.94 286 VAL A C 1
ATOM 2259 O O . VAL A 1 286 ? -5.333 14.819 -4.341 1.00 65.94 286 VAL A O 1
ATOM 2262 N N . ALA A 1 287 ? -4.613 16.332 -5.820 1.00 52.22 287 ALA A N 1
ATOM 2263 C CA . ALA A 1 287 ? -5.503 17.397 -5.384 1.00 52.22 287 ALA A CA 1
ATOM 2264 C C . ALA A 1 287 ? -6.894 17.239 -6.017 1.00 52.22 287 ALA A C 1
ATOM 2266 O O . ALA A 1 287 ? -7.043 16.678 -7.097 1.00 52.22 287 ALA A O 1
ATOM 2267 N N . SER A 1 288 ? -7.912 17.866 -5.423 1.00 54.69 288 SER A N 1
ATOM 2268 C CA . SER A 1 288 ? -9.317 17.859 -5.886 1.00 54.69 288 SER A CA 1
ATOM 2269 C C . SER A 1 288 ? -9.575 18.444 -7.288 1.00 54.69 288 SER A C 1
ATOM 2271 O O . SER A 1 288 ? -10.718 18.523 -7.729 1.00 54.69 288 SER A O 1
ATOM 2273 N N . SER A 1 289 ? -8.524 18.884 -7.975 1.00 49.41 289 SER A N 1
ATOM 2274 C CA . SER A 1 289 ? -8.540 19.387 -9.354 1.00 49.41 289 SER A CA 1
ATOM 2275 C C . SER A 1 289 ? -7.842 18.433 -10.331 1.00 49.41 289 SER A C 1
ATOM 2277 O O . SER A 1 289 ? -7.477 18.859 -11.422 1.00 49.41 289 SER A O 1
ATOM 2279 N N . ASP A 1 290 ? -7.601 17.185 -9.915 1.00 59.25 290 ASP A N 1
ATOM 2280 C CA . ASP A 1 290 ? -6.775 16.181 -10.604 1.00 59.25 290 ASP A CA 1
ATOM 2281 C C . ASP A 1 290 ? -5.334 16.662 -10.884 1.00 59.25 290 ASP A C 1
ATOM 2283 O O . ASP A 1 290 ? -4.626 16.135 -11.741 1.00 59.25 290 ASP A O 1
ATOM 2287 N N . ASN A 1 291 ? -4.877 17.677 -10.140 1.00 57.88 291 ASN A N 1
ATOM 2288 C CA . ASN A 1 291 ? -3.484 18.108 -10.142 1.00 57.88 291 ASN A CA 1
ATOM 2289 C C . ASN A 1 291 ? -2.668 17.190 -9.231 1.00 57.88 291 ASN A C 1
ATOM 2291 O O . ASN A 1 291 ? -3.063 16.935 -8.094 1.00 57.88 291 ASN A O 1
ATOM 2295 N N . ILE A 1 292 ? -1.515 16.744 -9.717 1.00 63.12 292 ILE A N 1
ATOM 2296 C CA . ILE A 1 292 ? -0.602 15.876 -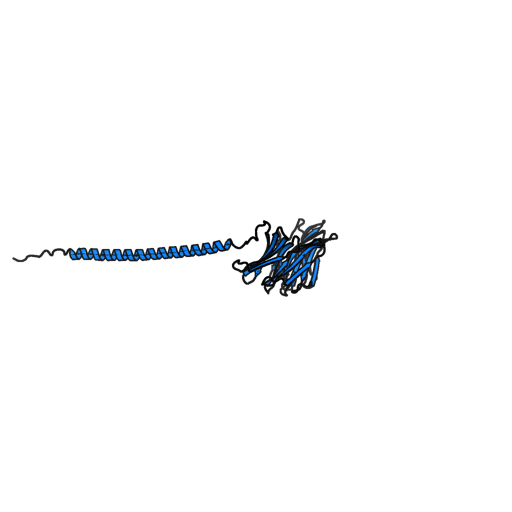8.976 1.00 63.12 292 ILE A CA 1
ATOM 2297 C C . ILE A 1 292 ? 0.449 16.742 -8.283 1.00 63.12 292 ILE A C 1
ATOM 2299 O O . ILE A 1 292 ? 1.076 17.595 -8.915 1.00 63.12 292 ILE A O 1
ATOM 2303 N N . CYS A 1 293 ? 0.665 16.498 -6.998 1.00 64.00 293 CYS A N 1
ATOM 2304 C CA . CYS A 1 293 ? 1.795 17.021 -6.247 1.00 64.00 293 CYS A CA 1
ATOM 2305 C C . CYS A 1 293 ? 2.807 15.890 -6.064 1.00 64.00 293 CYS A C 1
ATOM 2307 O O . CYS A 1 293 ? 2.477 14.871 -5.463 1.00 64.00 293 CYS A O 1
ATOM 2309 N N . ILE A 1 294 ? 4.023 16.076 -6.574 1.00 60.19 294 ILE A N 1
ATOM 2310 C CA . ILE A 1 294 ? 5.154 15.174 -6.330 1.00 60.19 294 ILE A CA 1
ATOM 2311 C C . ILE A 1 294 ? 6.087 15.888 -5.352 1.00 60.19 294 ILE A C 1
ATOM 2313 O O . ILE A 1 294 ? 6.523 17.009 -5.628 1.00 60.19 294 ILE A O 1
ATOM 2317 N N . GLY A 1 295 ? 6.355 15.269 -4.204 1.00 54.03 295 GLY A N 1
ATOM 2318 C CA . GLY A 1 295 ? 7.363 15.752 -3.261 1.00 54.03 295 GLY A CA 1
ATOM 2319 C C . GLY A 1 295 ? 8.763 15.316 -3.696 1.00 54.03 295 GLY A C 1
ATOM 2320 O O . GLY A 1 295 ? 8.980 14.125 -3.905 1.00 54.03 295 GLY A O 1
ATOM 2321 N N . ASN A 1 296 ? 9.696 16.269 -3.800 1.00 56.09 296 ASN A N 1
ATOM 2322 C CA . ASN A 1 296 ? 11.123 16.032 -4.051 1.00 56.09 296 ASN A CA 1
ATOM 2323 C C . ASN A 1 296 ? 11.955 16.843 -3.034 1.00 56.09 296 ASN A C 1
ATOM 2325 O O . ASN A 1 296 ? 11.556 17.963 -2.689 1.00 56.09 296 ASN A O 1
ATOM 2329 N N . MET A 1 297 ? 13.101 16.313 -2.589 1.00 42.31 297 MET A N 1
ATOM 2330 C CA . MET A 1 297 ? 14.145 17.075 -1.876 1.00 42.31 297 MET A CA 1
ATOM 2331 C C . MET A 1 297 ? 15.130 17.750 -2.827 1.00 42.31 297 MET A C 1
ATOM 2333 O O . MET A 1 297 ? 15.496 17.123 -3.843 1.00 42.31 297 MET A O 1
#

Radius of gyration: 36.79 Å; Cα contacts (8 Å, |Δi|>4): 664; chains: 1; bounding box: 56×109×114 Å

Foldseek 3Di:
DDDDDDPPDDPVVVVVVVVVVVVVVVVVVVVVVVVVVVVVVVVVVVVVVVVVVVVVVVVVLVVPQPDDDDDDDDDDWQEWDADPQRKIKTWWWDQDPQAGIWIKIWIAGNSNHTQDIDTHGDRYHDTWHEWDAAPQRKIKIWWWDQDPVAAIWIWIWIAHPSRHTLDIDTHGDHNHWIWHEWDAENQGKIKTWWWDADPVQAIWIKIWIAHNNGHTQDMDIHGDARHWTWQYKDADNQGKIKTKWWDAHPVQGIWIWIWIAGNNRHTDDIDIDGPSDHWTWNYWDQDNVRDIDTDTD

Mean predicted aligned error: 13.75 Å

Solvent-accessible surface area (backbone atoms only — not comparable to full-atom values): 15909 Å² total; per-residue (Å²): 132,90,80,90,77,82,81,76,75,80,60,64,67,60,56,53,51,53,55,50,54,53,49,53,50,50,50,50,50,52,55,54,50,50,50,52,53,50,49,51,50,52,51,50,52,49,52,51,50,52,50,51,49,54,49,49,54,58,55,59,65,72,77,64,69,82,77,73,71,87,92,55,98,50,68,46,79,55,32,73,47,68,51,98,83,45,31,36,36,40,32,7,27,38,48,44,96,90,50,38,29,21,23,36,40,36,35,24,40,67,84,54,49,78,74,48,76,48,74,49,74,74,78,29,57,17,42,34,37,25,55,38,64,46,100,79,53,29,38,37,39,33,6,26,35,29,41,97,89,49,34,26,20,22,36,39,37,35,24,42,76,88,62,50,78,77,49,76,48,73,51,76,90,34,58,43,18,38,34,44,29,50,44,62,30,91,86,47,35,35,39,40,32,10,26,34,28,41,97,88,52,31,27,24,22,36,38,37,34,25,43,80,88,64,48,80,74,47,76,48,76,50,75,76,47,56,42,20,38,45,52,27,54,35,63,40,92,84,38,32,38,38,38,32,12,29,32,26,33,97,88,61,43,28,21,24,35,37,40,30,30,42,72,86,62,51,79,76,46,77,51,73,52,71,90,82,49,83,38,54,47,70,42,53,46,64,44,101,80,76,45,76,48,75,43,68,130

pLDDT: mean 81.24, std 18.82, range [35.19, 98.88]